Protein AF-A0A0A8EK79-F1 (afdb_monomer_lite)

pLDDT: mean 77.82, std 20.53, range [28.25, 96.31]

Secondary structure (DSSP, 8-state):
--HHHHHHHHHHHHHHHHHHHHHHHHHHHHHHSS--SHHHHHHHHHHTTHHHHHHHHHHHHHHHHHHHHHHHHHHHHHHHHHHHHHHHHHHHHHHHHHHHT-GGGGTTTTTTTT--HHHHHHHHHHHHHHHHHHHHHHHHHHHHHHHHHHHHHHHHHHHHHHHH------------------------------S---

Radius of gyration: 33.02 Å; chains: 1; bounding box: 82×27×100 Å

Foldseek 3Di:
DDLVVLVVLLVVLLVLLVVLLVVLVVVVVLLVPPDDDPVNVVVCVVCVCVSVVSNVSSVVSVVVSVLSVVVSVLVVVLVVLLVVLVVQLVVLVVQLVVLVPPCLCCCCVVPVPPDDPVRVVVSVVSNVVSVVSNVVSVVSNVVSVVVSVVSVVVNVVSVVVVVPDDPPDDPPPDDDDDDDDDDDDDDDDDPDDDDPDD

Sequence (198 aa):
MSPQAVSDLVEDLNRAQKNITSASDTLRHIDEGGWSGDAADAFRATTRALPALLEDAGKSFALAHGVLQKWQTELSAMQSKAHSYETDAKTARQRAERAEKNDDLNLFRFGGIGMTDEEAADAKQRYSAALNELGAAREELAGIVSSANNIRSQHEELAGTVTTRPSSGWSGTGSRNTPTQSRRSETSCPLSALWWAR

Structure (mmCIF, N/CA/C/O backbone):
data_AF-A0A0A8EK79-F1
#
_entry.id   AF-A0A0A8EK79-F1
#
loop_
_atom_site.group_PDB
_atom_site.id
_atom_site.type_symbol
_atom_site.label_atom_id
_atom_site.label_alt_id
_atom_site.label_comp_id
_atom_site.label_asym_id
_atom_site.label_entity_id
_atom_site.label_seq_id
_atom_site.pdbx_PDB_ins_code
_atom_site.Cartn_x
_atom_site.Cartn_y
_atom_site.Cartn_z
_atom_site.occupancy
_atom_site.B_iso_or_equiv
_atom_site.auth_seq_id
_atom_site.auth_comp_id
_atom_site.auth_asym_id
_atom_site.auth_atom_id
_atom_site.pdbx_PDB_model_num
ATOM 1 N N . MET A 1 1 ? -15.123 9.040 0.942 1.00 54.53 1 MET A N 1
ATOM 2 C CA . MET A 1 1 ? -14.837 9.362 2.356 1.00 54.53 1 MET A CA 1
ATOM 3 C C . MET A 1 1 ? -13.364 9.733 2.434 1.00 54.53 1 MET A C 1
ATOM 5 O O . MET A 1 1 ? -12.562 8.976 1.902 1.00 54.53 1 MET A O 1
ATOM 9 N N . SER A 1 2 ? -13.006 10.918 2.936 1.00 67.75 2 SER A N 1
ATOM 10 C CA . SER A 1 2 ? -11.594 11.325 3.045 1.00 67.75 2 SER A CA 1
ATOM 11 C C . SER A 1 2 ? -10.924 10.598 4.222 1.00 67.75 2 SER A C 1
ATOM 13 O O . SER A 1 2 ? -11.618 10.321 5.201 1.00 67.75 2 SER A O 1
ATOM 15 N N . PRO A 1 3 ? -9.607 10.310 4.180 1.00 72.81 3 PRO A N 1
ATOM 16 C CA . PRO A 1 3 ? -8.890 9.692 5.304 1.00 72.81 3 PRO A CA 1
ATOM 17 C C . PRO A 1 3 ? -9.074 10.453 6.622 1.00 72.81 3 PRO A C 1
ATOM 19 O O . PRO A 1 3 ? -9.209 9.840 7.677 1.00 72.81 3 PRO A O 1
ATOM 22 N N . GLN A 1 4 ? -9.170 11.785 6.537 1.00 75.69 4 GLN A N 1
ATOM 23 C CA . GLN A 1 4 ? -9.443 12.649 7.682 1.00 75.69 4 GLN A CA 1
ATOM 24 C C . GLN A 1 4 ? -10.818 12.373 8.302 1.00 75.69 4 GLN A C 1
ATOM 26 O O . GLN A 1 4 ? -10.903 12.162 9.501 1.00 75.69 4 GLN A O 1
ATOM 31 N N . ALA A 1 5 ? -11.876 12.260 7.492 1.00 78.38 5 ALA A N 1
ATOM 32 C CA . ALA A 1 5 ? -13.216 11.975 8.004 1.00 78.38 5 ALA A CA 1
ATOM 33 C C . ALA A 1 5 ? -13.313 10.598 8.690 1.00 78.38 5 ALA A C 1
ATOM 35 O O . ALA A 1 5 ? -14.110 10.425 9.608 1.00 78.38 5 ALA A O 1
ATOM 36 N N . VAL A 1 6 ? -12.512 9.612 8.258 1.00 80.81 6 VAL A N 1
ATOM 37 C CA . VAL A 1 6 ? -12.401 8.320 8.962 1.00 80.81 6 VAL A CA 1
ATOM 38 C C . VAL A 1 6 ? -11.704 8.505 10.309 1.00 80.81 6 VAL A C 1
ATOM 40 O O . VAL A 1 6 ? -12.171 7.964 11.30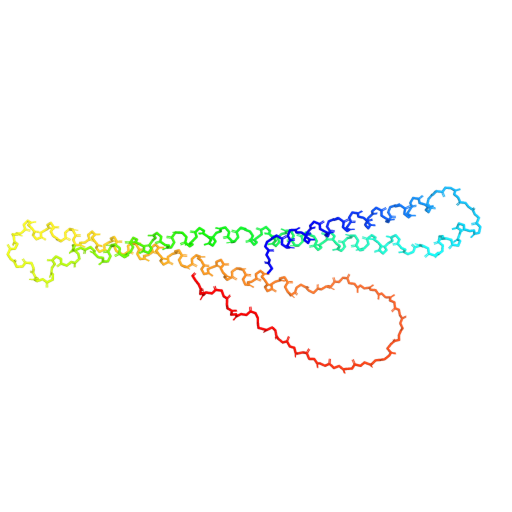3 1.00 80.81 6 VAL A O 1
ATOM 43 N N . SER A 1 7 ? -10.615 9.280 10.341 1.00 79.00 7 SER A N 1
ATOM 44 C CA . SER A 1 7 ? -9.866 9.580 11.566 1.00 79.00 7 SER A CA 1
ATOM 45 C C . SER A 1 7 ? -10.737 10.269 12.610 1.00 79.00 7 SER A C 1
ATOM 47 O O . SER A 1 7 ? -10.797 9.818 13.750 1.00 79.00 7 SER A O 1
ATOM 49 N N . ASP A 1 8 ? -11.460 11.311 12.200 1.00 85.25 8 ASP A N 1
ATOM 50 C CA . ASP A 1 8 ? -12.341 12.079 13.079 1.00 85.25 8 ASP A CA 1
ATOM 51 C C . ASP A 1 8 ? -13.439 11.167 13.657 1.00 85.25 8 ASP A C 1
ATOM 53 O O . ASP A 1 8 ? -13.693 11.163 14.860 1.00 85.25 8 ASP A O 1
ATOM 57 N N . LEU A 1 9 ? -14.023 10.298 12.821 1.00 85.31 9 LEU A N 1
ATOM 58 C CA . LEU A 1 9 ? -15.013 9.314 13.262 1.00 85.31 9 LEU A CA 1
ATOM 59 C C . LEU A 1 9 ? -14.429 8.301 14.260 1.00 85.31 9 LEU A C 1
ATOM 61 O O . LEU A 1 9 ? -15.087 7.953 15.239 1.00 85.31 9 LEU A O 1
ATOM 65 N N . VAL A 1 10 ? -13.213 7.804 14.024 1.00 86.88 10 VAL A N 1
ATOM 66 C CA . VAL A 1 10 ? -12.514 6.899 14.951 1.00 86.88 10 VAL A CA 1
ATOM 67 C C . VAL A 1 10 ? -12.307 7.598 16.301 1.00 86.88 10 VAL A C 1
ATOM 69 O O . VAL A 1 10 ? -12.644 7.038 17.346 1.00 86.88 10 VAL A O 1
ATOM 72 N N . GLU A 1 11 ? -11.844 8.846 16.307 1.00 88.06 11 GLU A N 1
ATOM 73 C CA . GLU A 1 11 ? -11.676 9.625 17.537 1.00 88.06 11 GLU A CA 1
ATOM 74 C C . GLU A 1 11 ? -12.997 9.848 18.286 1.00 88.06 11 GLU A C 1
ATOM 76 O O . GLU A 1 11 ? -13.054 9.673 19.510 1.00 88.06 11 GLU A O 1
ATOM 81 N N . ASP A 1 12 ? -14.070 10.167 17.565 1.00 88.44 12 ASP A N 1
ATOM 82 C CA . ASP A 1 12 ? -15.399 10.371 18.137 1.00 88.44 12 ASP A CA 1
ATOM 83 C C . ASP A 1 12 ? -15.968 9.087 18.749 1.00 88.44 12 ASP A C 1
ATOM 85 O O . ASP A 1 12 ? -16.504 9.119 19.861 1.00 88.44 12 ASP A O 1
ATOM 89 N N . LEU A 1 13 ? -15.799 7.935 18.090 1.00 86.38 13 LEU A N 1
ATOM 90 C CA . LEU A 1 13 ? -16.226 6.637 18.626 1.00 86.38 13 LEU A CA 1
ATOM 91 C C . LEU A 1 13 ? -15.454 6.266 19.897 1.00 86.38 13 LEU A C 1
ATOM 93 O O . LEU A 1 13 ? -16.051 5.776 20.856 1.00 86.38 13 LEU A O 1
ATOM 97 N N . ASN A 1 14 ? -14.147 6.538 19.940 1.00 86.38 14 ASN A N 1
ATOM 98 C CA . ASN A 1 14 ? -13.325 6.326 21.134 1.00 86.38 14 ASN A CA 1
ATOM 99 C C . ASN A 1 14 ? -13.776 7.232 22.293 1.00 86.38 14 ASN A C 1
ATOM 101 O O . ASN A 1 14 ? -13.895 6.799 23.440 1.00 86.38 14 ASN A O 1
ATOM 105 N N . ARG A 1 15 ? -14.074 8.504 22.001 1.00 89.62 15 ARG A N 1
ATOM 106 C CA . ARG A 1 15 ? -14.600 9.453 22.990 1.00 89.62 15 ARG A CA 1
ATOM 107 C C . ARG A 1 15 ? -15.966 9.008 23.516 1.00 89.62 15 ARG A C 1
ATOM 109 O O . ARG A 1 15 ? -16.175 9.002 24.728 1.00 89.62 15 ARG A O 1
ATOM 116 N N . ALA A 1 16 ? -16.873 8.603 22.628 1.00 87.06 16 ALA A N 1
ATOM 117 C CA . ALA A 1 16 ? -18.191 8.093 22.990 1.00 87.06 16 ALA A CA 1
ATOM 118 C C . ALA A 1 16 ? -18.087 6.842 23.873 1.00 87.06 16 ALA A C 1
ATOM 120 O O . ALA A 1 16 ? -18.722 6.784 24.924 1.00 87.06 16 ALA A O 1
ATOM 121 N N . GLN A 1 17 ? -17.227 5.890 23.502 1.00 89.06 17 GLN A N 1
ATOM 122 C CA . GLN A 1 17 ? -16.957 4.688 24.288 1.00 89.06 17 GLN A CA 1
ATOM 123 C C . GLN A 1 17 ? -16.499 5.027 25.712 1.00 89.06 17 GLN A C 1
ATOM 125 O O . GLN A 1 17 ? -17.089 4.538 26.672 1.00 89.06 17 GLN A O 1
ATOM 130 N N . LYS A 1 18 ? -15.506 5.912 25.863 1.00 87.88 18 LYS A N 1
ATOM 131 C CA . LYS A 1 18 ? -15.010 6.350 27.180 1.00 87.88 18 LYS A CA 1
ATOM 132 C C . LYS A 1 18 ? -16.096 7.010 28.027 1.00 87.88 18 LYS A C 1
ATOM 134 O O . LYS A 1 18 ? -16.212 6.706 29.212 1.00 87.88 18 LYS A O 1
ATOM 139 N N . ASN A 1 19 ? -16.903 7.883 27.425 1.00 91.00 19 ASN A N 1
ATOM 140 C CA . ASN A 1 19 ? -17.984 8.575 28.127 1.00 91.00 19 ASN A CA 1
ATOM 141 C C . ASN A 1 19 ? -19.072 7.602 28.602 1.00 91.00 19 ASN A C 1
ATOM 143 O O . ASN A 1 19 ? -19.542 7.711 29.731 1.00 91.00 19 ASN A O 1
ATOM 147 N N . ILE A 1 20 ? -19.445 6.636 27.761 1.00 87.50 20 ILE A N 1
ATOM 148 C CA . ILE A 1 20 ? -20.457 5.623 28.076 1.00 87.50 20 ILE A CA 1
ATOM 149 C C . ILE A 1 20 ? -19.967 4.680 29.184 1.00 87.50 20 ILE A C 1
ATOM 151 O O . ILE A 1 20 ? -20.711 4.416 30.129 1.00 87.50 20 ILE A O 1
ATOM 155 N N . THR A 1 21 ? -18.716 4.215 29.113 1.00 85.94 21 THR A N 1
ATOM 156 C CA . THR A 1 21 ? -18.110 3.395 30.175 1.00 85.94 21 THR A CA 1
ATOM 157 C C . THR A 1 21 ? -18.058 4.164 31.496 1.00 85.94 21 THR A C 1
ATOM 159 O O . THR A 1 21 ? -18.533 3.662 32.508 1.00 85.94 21 THR A O 1
ATOM 162 N N . SER A 1 22 ? -17.604 5.421 31.472 1.00 89.06 22 SER A N 1
ATOM 163 C CA . SER A 1 22 ? -17.570 6.283 32.661 1.00 89.06 22 SER A CA 1
ATOM 164 C C . SER A 1 22 ? -18.960 6.508 33.276 1.00 89.06 22 SER A C 1
ATOM 166 O O . SER A 1 22 ? -19.124 6.467 34.497 1.00 89.06 22 SER A O 1
ATOM 168 N N . ALA A 1 23 ? -19.993 6.686 32.445 1.00 88.25 23 ALA A N 1
ATOM 169 C CA . ALA A 1 23 ? -21.372 6.815 32.913 1.00 88.25 23 ALA A CA 1
ATOM 170 C C . ALA A 1 23 ? -21.886 5.523 33.572 1.00 88.25 23 ALA A C 1
ATOM 172 O O . ALA A 1 23 ? -22.522 5.587 34.624 1.00 88.25 23 ALA A O 1
ATOM 173 N N . SER A 1 24 ? -21.581 4.357 32.992 1.00 86.50 24 SER A N 1
ATOM 174 C CA . SER A 1 24 ? -21.890 3.053 33.594 1.00 86.50 24 SER A CA 1
ATOM 175 C C . SER A 1 24 ? -21.218 2.890 34.960 1.00 86.50 24 SER A C 1
ATOM 177 O O . SER A 1 24 ? -21.881 2.530 35.933 1.00 86.50 24 SER A O 1
ATOM 179 N N . ASP A 1 25 ? -19.925 3.201 35.050 1.00 87.81 25 ASP A N 1
ATOM 180 C CA . ASP A 1 25 ? -19.155 3.083 36.291 1.00 87.81 25 ASP A CA 1
ATOM 181 C C . ASP A 1 25 ? -19.686 4.032 37.369 1.00 87.81 25 ASP A C 1
ATOM 183 O O . ASP A 1 25 ? -19.880 3.631 38.515 1.00 87.81 25 ASP A O 1
ATOM 187 N N . THR A 1 26 ? -20.023 5.268 36.986 1.00 88.75 26 THR A N 1
ATOM 188 C CA . THR A 1 26 ? -20.640 6.253 37.885 1.00 88.75 26 THR A CA 1
ATOM 189 C C . THR A 1 26 ? -21.961 5.735 38.453 1.00 88.75 26 THR A C 1
ATOM 191 O O . THR A 1 26 ? -22.199 5.837 39.655 1.00 88.75 26 THR A O 1
ATOM 194 N N . LEU A 1 27 ? -22.818 5.145 37.613 1.00 85.94 27 LEU A N 1
ATOM 195 C CA . LEU A 1 27 ? -24.101 4.598 38.057 1.00 85.94 27 LEU A CA 1
ATOM 196 C C . LEU A 1 27 ? -23.932 3.407 39.007 1.00 85.94 27 LEU A C 1
ATOM 198 O O . LEU A 1 27 ? -24.663 3.330 39.991 1.00 85.94 27 LEU A O 1
ATOM 202 N N . ARG A 1 28 ? -22.961 2.517 38.757 1.00 84.50 28 ARG A N 1
ATOM 203 C CA . ARG A 1 28 ? -22.623 1.421 39.685 1.00 84.50 28 ARG A CA 1
ATOM 204 C C . ARG A 1 28 ? -22.135 1.962 41.025 1.00 84.50 28 ARG A C 1
ATOM 206 O O . ARG A 1 28 ? -22.584 1.509 42.068 1.00 84.50 28 ARG A O 1
ATOM 213 N N . HIS A 1 29 ? -21.292 2.990 41.005 1.00 86.50 29 HIS A N 1
ATOM 214 C CA . HIS A 1 29 ? -20.771 3.580 42.235 1.00 86.50 29 HIS A CA 1
ATOM 215 C C . HIS A 1 29 ? -21.861 4.268 43.074 1.00 86.50 29 HIS A C 1
ATOM 217 O O . HIS A 1 29 ? -21.833 4.214 44.301 1.00 86.50 29 HIS A O 1
ATOM 223 N N . ILE A 1 30 ? -22.854 4.887 42.424 1.00 84.44 30 ILE A N 1
ATOM 224 C CA . ILE A 1 30 ? -24.032 5.449 43.106 1.00 84.44 30 ILE A CA 1
ATOM 225 C C . ILE A 1 30 ? -24.918 4.339 43.693 1.00 84.44 30 ILE A C 1
ATOM 227 O O . ILE A 1 30 ? -25.474 4.520 44.776 1.00 84.44 30 ILE A O 1
ATOM 231 N N . ASP A 1 31 ? -25.055 3.204 43.003 1.00 78.62 31 ASP A N 1
ATOM 232 C CA . ASP A 1 31 ? -25.799 2.031 43.488 1.00 78.62 31 ASP A CA 1
ATOM 233 C C . A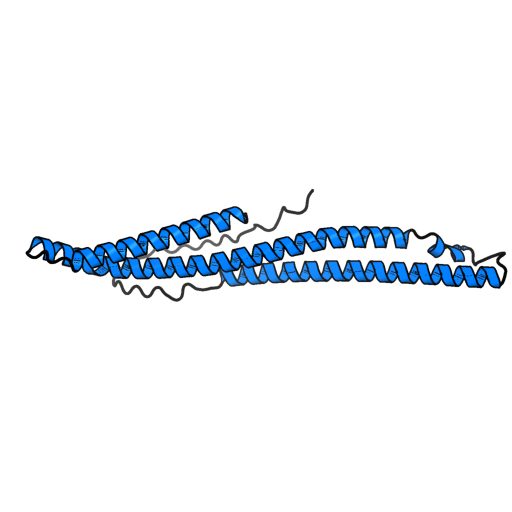SP A 1 31 ? -25.156 1.424 44.751 1.00 78.62 31 ASP A C 1
ATOM 235 O O . ASP A 1 31 ? -25.867 1.075 45.697 1.00 78.62 31 ASP A O 1
ATOM 239 N N . GLU A 1 32 ? -23.818 1.383 44.783 1.00 79.50 32 GLU A N 1
ATOM 240 C CA . GLU A 1 32 ? -22.977 0.857 45.872 1.00 79.50 32 GLU A CA 1
ATOM 241 C C . GLU A 1 32 ? -22.785 1.830 47.050 1.00 79.50 32 GLU A C 1
ATOM 243 O O . GLU A 1 32 ? -22.435 1.410 48.157 1.00 79.50 32 GLU A O 1
ATOM 248 N N . GLY A 1 33 ? -23.003 3.132 46.841 1.00 76.19 33 GLY A N 1
ATOM 249 C CA . GLY A 1 33 ? -22.930 4.134 47.901 1.00 76.19 33 GLY A CA 1
ATOM 250 C C . GLY A 1 33 ? -23.933 3.804 49.008 1.00 76.19 33 GLY A C 1
ATOM 251 O O . GLY A 1 33 ? -25.079 3.476 48.731 1.00 76.19 33 GLY A O 1
ATOM 252 N N . GLY A 1 34 ? -23.538 3.882 50.279 1.00 78.06 34 GLY A N 1
ATOM 253 C CA . GLY A 1 34 ? -24.344 3.437 51.430 1.00 78.06 34 GLY A CA 1
ATOM 254 C C . GLY A 1 34 ? -25.637 4.224 51.729 1.00 78.06 34 GLY A C 1
ATOM 255 O O . GLY A 1 34 ? -26.057 4.275 52.883 1.00 78.06 34 GLY A O 1
ATOM 256 N N . TRP A 1 35 ? -26.265 4.864 50.737 1.00 85.31 35 TRP A N 1
ATOM 257 C CA . TRP A 1 35 ? -27.554 5.540 50.868 1.00 85.31 35 TRP A CA 1
ATOM 258 C C . TRP A 1 35 ? -28.716 4.533 50.801 1.00 85.31 35 TRP A C 1
ATOM 260 O O . TRP A 1 35 ? -28.738 3.601 49.990 1.00 85.31 35 TRP A O 1
ATOM 270 N N . SER A 1 36 ? -29.681 4.696 51.705 1.00 85.94 36 SER A N 1
ATOM 271 C CA . SER A 1 36 ? -30.787 3.757 51.936 1.00 85.94 36 SER A CA 1
ATOM 272 C C . SER A 1 36 ? -32.116 4.492 52.141 1.00 85.94 36 SER A C 1
ATOM 274 O O . SER A 1 36 ? -32.132 5.705 52.359 1.00 85.94 36 SER A O 1
ATOM 276 N N . GLY A 1 37 ? -33.226 3.755 52.042 1.00 91.56 37 GLY A N 1
ATOM 277 C CA . GLY A 1 37 ? -34.595 4.264 52.165 1.00 91.56 37 GLY A CA 1
ATOM 278 C C . GLY A 1 37 ? -35.368 4.254 50.844 1.00 91.56 37 GLY A C 1
ATOM 279 O O . GLY A 1 37 ? -34.791 4.042 49.777 1.00 91.56 37 GLY A O 1
ATOM 280 N N . ASP A 1 38 ? -36.671 4.530 50.917 1.00 90.81 38 ASP A N 1
ATOM 281 C CA . ASP A 1 38 ? -37.621 4.380 49.800 1.00 90.81 38 ASP A CA 1
ATOM 282 C C . ASP A 1 38 ? -37.193 5.117 48.518 1.00 90.81 38 ASP A C 1
ATOM 284 O O . ASP A 1 38 ? -37.380 4.620 47.408 1.00 90.81 38 ASP A O 1
ATOM 288 N N . ALA A 1 39 ? -36.571 6.293 48.656 1.00 85.75 39 ALA A N 1
ATOM 289 C CA . ALA A 1 39 ? -36.059 7.062 47.522 1.00 85.75 39 ALA A CA 1
ATOM 290 C C . ALA A 1 39 ? -34.865 6.379 46.832 1.00 85.75 39 ALA A C 1
ATOM 292 O O . ALA A 1 39 ? -34.772 6.388 45.602 1.00 85.75 39 ALA A O 1
ATOM 293 N N . ALA A 1 40 ? -33.968 5.768 47.612 1.00 85.44 40 ALA A N 1
ATOM 294 C CA . ALA A 1 40 ? -32.836 5.019 47.082 1.00 85.44 40 ALA A CA 1
ATOM 295 C C . ALA A 1 40 ? -33.321 3.753 46.364 1.00 85.44 40 ALA A C 1
ATOM 297 O O . ALA A 1 40 ? -32.872 3.453 45.260 1.00 85.44 40 ALA A O 1
ATOM 298 N N . ASP A 1 41 ? -34.304 3.054 46.930 1.00 87.50 41 ASP A N 1
ATOM 299 C CA . ASP A 1 41 ? -34.876 1.852 46.320 1.00 87.50 41 ASP A CA 1
ATOM 300 C C . ASP A 1 41 ? -35.644 2.167 45.028 1.00 87.50 41 ASP A C 1
ATOM 302 O O . ASP A 1 41 ? -35.496 1.452 44.034 1.00 87.50 41 ASP A O 1
ATOM 306 N N . ALA A 1 42 ? -36.388 3.279 44.986 1.00 88.88 42 ALA A N 1
ATOM 307 C CA . ALA A 1 42 ? -37.051 3.761 43.773 1.00 88.88 42 ALA A CA 1
ATOM 308 C C . ALA A 1 42 ? -36.051 4.150 42.668 1.00 88.88 42 ALA A C 1
ATOM 310 O O . ALA A 1 42 ? -36.264 3.831 41.491 1.00 88.88 42 ALA A O 1
ATOM 311 N N . PHE A 1 43 ? -34.936 4.795 43.032 1.00 86.44 43 PHE A N 1
ATOM 312 C CA . PHE A 1 43 ? -33.854 5.086 42.093 1.00 86.44 43 PHE A CA 1
ATOM 313 C C . PHE A 1 43 ? -33.258 3.794 41.528 1.00 86.44 43 PHE A C 1
ATOM 315 O O . PHE A 1 43 ? -33.243 3.621 40.309 1.00 86.44 43 PHE A O 1
ATOM 322 N N . ARG A 1 44 ? -32.853 2.857 42.398 1.00 86.19 44 ARG A N 1
ATOM 323 C CA . ARG A 1 44 ? -32.280 1.561 41.998 1.00 86.19 44 ARG A CA 1
ATOM 324 C C . ARG A 1 44 ? -33.230 0.758 41.117 1.00 86.19 44 ARG A C 1
ATOM 326 O O . ARG A 1 44 ? -32.804 0.163 40.131 1.00 86.19 44 ARG A O 1
ATOM 333 N N . ALA A 1 45 ? -34.527 0.763 41.421 1.00 87.19 45 ALA A N 1
ATOM 334 C CA . ALA A 1 45 ? -35.539 0.107 40.596 1.00 87.19 45 ALA A CA 1
ATOM 335 C C . ALA A 1 45 ? -35.611 0.698 39.177 1.00 87.19 45 ALA A C 1
ATOM 337 O O . ALA A 1 45 ? -35.787 -0.047 38.213 1.00 87.19 45 ALA A O 1
ATOM 338 N N . THR A 1 46 ? -35.433 2.015 39.044 1.00 86.56 46 THR A N 1
ATOM 339 C CA . THR A 1 46 ? -35.493 2.721 37.756 1.00 86.56 46 THR A CA 1
ATOM 340 C C . THR A 1 46 ? -34.205 2.556 36.944 1.00 86.56 46 THR A C 1
ATOM 342 O O . THR A 1 46 ? -34.257 2.435 35.721 1.00 86.56 46 THR A O 1
ATOM 345 N N . THR A 1 47 ? -33.040 2.530 37.597 1.00 86.81 47 THR A N 1
ATOM 346 C CA . THR A 1 47 ? -31.730 2.537 36.922 1.00 86.81 47 THR A CA 1
ATOM 347 C C . THR A 1 47 ? -31.087 1.162 36.780 1.00 86.81 47 THR A C 1
ATOM 349 O O . THR A 1 47 ? -30.110 1.047 36.047 1.00 86.81 47 THR A O 1
ATOM 352 N N . ARG A 1 48 ? -31.646 0.101 37.378 1.00 84.56 48 ARG A N 1
ATOM 353 C CA . ARG A 1 48 ? -31.068 -1.260 37.403 1.00 84.56 48 ARG A CA 1
ATOM 354 C C . ARG A 1 48 ? -30.527 -1.764 36.060 1.00 84.56 48 ARG A C 1
ATOM 356 O O . ARG A 1 48 ? -29.487 -2.411 36.027 1.00 84.56 48 ARG A O 1
ATOM 363 N N . ALA A 1 49 ? -31.239 -1.518 34.961 1.00 86.69 49 ALA A N 1
ATOM 364 C CA . ALA A 1 49 ? -30.848 -2.010 33.637 1.00 86.69 49 ALA A CA 1
ATOM 365 C C . ALA A 1 49 ? -29.839 -1.099 32.911 1.00 86.69 49 ALA A C 1
ATOM 367 O O . ALA A 1 49 ? -29.185 -1.534 31.964 1.00 86.69 49 ALA A O 1
ATOM 368 N N . LEU A 1 50 ? -29.716 0.163 33.329 1.00 87.94 50 LEU A N 1
ATOM 369 C CA . LEU A 1 50 ? -28.974 1.188 32.601 1.00 87.94 50 LEU A CA 1
ATOM 370 C C . LEU A 1 50 ? -27.455 0.934 32.566 1.00 87.94 50 LEU A C 1
ATOM 372 O O . LEU A 1 50 ? -26.897 1.045 31.475 1.00 87.94 50 LEU A O 1
ATOM 376 N N . PRO A 1 51 ? -26.777 0.532 33.665 1.00 87.94 51 PRO A N 1
ATOM 377 C CA . PRO A 1 51 ? -25.351 0.211 33.617 1.00 87.94 51 PRO A CA 1
ATOM 378 C C . PRO A 1 51 ? -25.024 -0.888 32.605 1.00 87.94 51 PRO A C 1
ATOM 380 O O . PRO A 1 51 ? -24.118 -0.723 31.798 1.00 87.94 51 PRO A O 1
ATOM 383 N N . ALA A 1 52 ? -25.806 -1.973 32.578 1.00 84.56 52 ALA A N 1
ATOM 384 C CA . ALA A 1 52 ? -25.586 -3.073 31.640 1.00 84.56 52 ALA A CA 1
ATOM 385 C C . ALA A 1 52 ? -25.767 -2.631 30.175 1.00 84.56 52 ALA A C 1
ATOM 387 O O . ALA A 1 52 ? -24.936 -2.946 29.328 1.00 84.56 52 ALA A O 1
ATOM 388 N N . LEU A 1 53 ? -26.808 -1.842 29.880 1.00 88.12 53 LEU A N 1
ATOM 389 C CA . LEU A 1 53 ? -27.037 -1.298 28.535 1.00 88.12 53 LEU A CA 1
ATOM 390 C C . LEU A 1 53 ? -25.910 -0.358 28.085 1.00 88.12 53 LEU A C 1
ATOM 392 O O . LEU A 1 53 ? -25.501 -0.397 26.924 1.00 88.12 53 LEU A O 1
ATOM 396 N N . LEU A 1 54 ? -25.403 0.481 28.991 1.00 88.31 54 LEU A N 1
ATOM 397 C CA . LEU A 1 54 ? -24.260 1.349 28.717 1.00 88.31 54 LEU A CA 1
ATOM 398 C C . LEU A 1 54 ? -22.981 0.526 28.518 1.00 88.31 54 LEU A C 1
ATOM 400 O O . LEU A 1 54 ? -22.224 0.798 27.594 1.00 88.31 54 LEU A O 1
ATOM 404 N N . GLU A 1 55 ? -22.754 -0.519 29.308 1.00 82.38 55 GLU A N 1
ATOM 405 C CA . GLU A 1 55 ? -21.614 -1.422 29.131 1.00 82.38 55 GLU A CA 1
ATOM 406 C C . GLU A 1 55 ? -21.632 -2.092 27.743 1.00 82.38 55 GLU A C 1
ATOM 408 O O . GLU A 1 55 ? -20.623 -2.085 27.033 1.00 82.38 55 GLU A O 1
ATOM 413 N N . ASP A 1 56 ? -22.788 -2.603 27.313 1.00 86.12 56 ASP A N 1
ATOM 414 C CA . ASP A 1 56 ? -22.962 -3.226 25.996 1.00 86.12 56 ASP A CA 1
ATOM 415 C C . ASP A 1 56 ? -22.810 -2.224 24.845 1.00 86.12 56 ASP A C 1
ATOM 417 O O . ASP A 1 56 ? -22.184 -2.527 23.818 1.00 86.12 56 ASP A O 1
ATOM 421 N N . ALA A 1 57 ? -23.310 -0.998 25.021 1.00 82.81 57 ALA A N 1
ATOM 422 C CA . ALA A 1 57 ? -23.062 0.090 24.085 1.00 82.81 57 ALA A CA 1
ATOM 423 C C . ALA A 1 57 ? -21.560 0.405 24.006 1.00 82.81 57 ALA A C 1
ATOM 425 O O . ALA A 1 57 ? -21.001 0.448 22.910 1.00 82.81 57 ALA A O 1
ATOM 426 N N . GLY A 1 58 ? -20.877 0.537 25.146 1.00 83.31 58 GLY A N 1
ATOM 427 C CA . GLY A 1 58 ? -19.435 0.774 25.222 1.00 83.31 58 GLY A CA 1
ATOM 428 C C . GLY A 1 58 ? -18.626 -0.305 24.496 1.00 83.31 58 GLY A C 1
ATOM 429 O O . GLY A 1 58 ? -17.749 0.022 23.695 1.00 83.31 58 GLY A O 1
ATOM 430 N N . LYS A 1 59 ? -18.969 -1.588 24.686 1.00 85.94 59 LYS A N 1
ATOM 431 C CA . LYS A 1 59 ? -18.371 -2.717 23.946 1.00 85.94 59 LYS A CA 1
ATOM 432 C C . LYS A 1 59 ? -18.612 -2.604 22.439 1.00 85.94 59 LYS A C 1
ATOM 434 O O . LYS A 1 59 ? -17.690 -2.814 21.653 1.00 85.94 59 LYS A O 1
ATOM 439 N N . SER A 1 60 ? -19.825 -2.241 22.026 1.00 84.75 60 SER A N 1
ATOM 440 C CA . SER A 1 60 ? -20.174 -2.070 20.610 1.00 84.75 60 SER A CA 1
ATOM 441 C C . SER A 1 60 ? -19.374 -0.940 19.955 1.00 84.75 60 SER A C 1
ATOM 443 O O . SER A 1 60 ? -18.827 -1.123 18.866 1.00 84.75 60 SER A O 1
ATOM 445 N N . PHE A 1 61 ? -19.232 0.199 20.640 1.00 83.00 61 PHE A N 1
ATOM 446 C CA . PHE A 1 61 ? -18.407 1.319 20.185 1.00 83.00 61 PHE A CA 1
ATOM 447 C C . PHE A 1 61 ? -16.918 0.954 20.125 1.00 83.00 61 PHE A C 1
ATOM 449 O O . PHE A 1 61 ? -16.258 1.292 19.145 1.00 83.00 61 PHE A O 1
ATOM 456 N N . ALA A 1 62 ? -16.402 0.199 21.101 1.00 83.25 62 ALA A N 1
ATOM 457 C CA . ALA A 1 62 ? -15.025 -0.299 21.079 1.00 83.25 62 ALA A CA 1
ATOM 458 C C . ALA A 1 62 ? -14.758 -1.219 19.872 1.00 83.25 62 ALA A C 1
ATOM 460 O O . ALA A 1 62 ? -13.724 -1.103 19.210 1.00 83.25 62 ALA A O 1
ATOM 461 N N . LEU A 1 63 ? -15.703 -2.108 19.545 1.00 87.19 63 LEU A N 1
ATOM 462 C CA . LEU A 1 63 ? -15.605 -2.983 18.373 1.00 87.19 63 LEU A CA 1
ATOM 463 C C . LEU A 1 63 ? -15.641 -2.188 17.062 1.00 87.19 63 LEU A C 1
ATOM 465 O O . LEU A 1 63 ? -14.823 -2.437 16.175 1.00 87.19 63 LEU A O 1
ATOM 469 N N . ALA A 1 64 ? -16.566 -1.233 16.938 1.00 84.44 64 ALA A N 1
ATOM 470 C CA . ALA A 1 64 ? -16.665 -0.371 15.762 1.00 84.44 64 ALA A CA 1
ATOM 471 C C . ALA A 1 64 ? -15.385 0.453 15.560 1.00 84.44 64 ALA A C 1
ATOM 473 O O . ALA A 1 64 ? -14.844 0.489 14.455 1.00 84.44 64 ALA A O 1
ATOM 474 N N . HIS A 1 65 ? -14.863 1.036 16.643 1.00 86.50 65 HIS A N 1
ATOM 475 C CA . HIS A 1 65 ? -13.589 1.746 16.661 1.00 86.50 65 HIS A CA 1
ATOM 476 C C . HIS A 1 65 ? -12.443 0.872 16.137 1.00 86.50 65 HIS A C 1
ATOM 478 O O . HIS A 1 65 ? -11.743 1.272 15.211 1.00 86.50 65 HIS A O 1
ATOM 484 N N . GLY A 1 66 ? -12.282 -0.347 16.667 1.00 86.44 66 GLY A N 1
ATOM 485 C CA . GLY A 1 66 ? -11.208 -1.251 16.246 1.00 86.44 66 GLY A CA 1
ATOM 486 C C . GLY A 1 66 ? -11.276 -1.632 14.762 1.00 86.44 66 GLY A C 1
ATOM 487 O O . GLY A 1 66 ? -10.251 -1.651 14.080 1.00 86.44 66 GLY A O 1
ATOM 488 N N . VAL A 1 67 ? -12.479 -1.889 14.235 1.00 87.12 67 VAL A N 1
ATOM 489 C CA . VAL A 1 67 ? -12.672 -2.195 12.805 1.00 87.12 67 VAL A CA 1
ATOM 490 C C . VAL A 1 67 ? -12.332 -0.986 11.931 1.00 87.12 67 VAL A C 1
ATOM 492 O O . VAL A 1 67 ? -11.605 -1.134 10.949 1.00 87.12 67 VAL A O 1
ATOM 495 N N . LEU A 1 68 ? -12.810 0.208 12.291 1.00 86.06 68 LEU A N 1
ATOM 496 C CA . LEU A 1 68 ? -12.551 1.427 11.521 1.00 86.06 68 LEU A CA 1
ATOM 497 C C . LEU A 1 68 ? -11.081 1.847 11.569 1.00 86.06 68 LEU A C 1
ATOM 499 O O . LEU A 1 68 ? -10.539 2.242 10.542 1.00 86.06 68 LEU A O 1
ATOM 503 N N . GLN A 1 69 ? -10.408 1.690 12.710 1.00 87.06 69 GLN A N 1
ATOM 504 C CA . GLN A 1 69 ? -8.976 1.960 12.841 1.00 87.06 69 GLN A CA 1
ATOM 505 C C . GLN A 1 69 ? -8.138 1.018 11.962 1.00 87.06 69 GLN A C 1
ATOM 507 O O . GLN A 1 69 ? -7.193 1.451 11.294 1.00 87.06 69 GLN A O 1
ATOM 512 N N . LYS A 1 70 ? -8.492 -0.274 11.921 1.00 86.44 70 LYS A N 1
ATOM 513 C CA . LYS A 1 70 ? -7.841 -1.238 11.026 1.00 86.44 70 LYS A CA 1
ATOM 514 C C . LYS A 1 70 ? -8.039 -0.837 9.564 1.00 86.44 70 LYS A C 1
ATOM 516 O O . LYS A 1 70 ? -7.066 -0.744 8.820 1.00 86.44 70 LYS A O 1
ATOM 521 N N . TRP A 1 71 ? -9.277 -0.533 9.182 1.00 84.94 71 TRP A N 1
ATOM 522 C CA . TRP A 1 71 ? -9.607 -0.109 7.824 1.00 84.94 71 TRP A CA 1
ATOM 523 C C . TRP A 1 71 ? -8.882 1.185 7.416 1.00 84.94 71 TRP A C 1
ATOM 525 O O . TRP A 1 71 ? -8.319 1.259 6.327 1.00 84.94 71 TRP A O 1
ATOM 535 N N . GLN A 1 72 ? -8.807 2.178 8.307 1.00 85.06 72 GLN A N 1
ATOM 536 C CA . GLN A 1 72 ? -8.053 3.417 8.091 1.00 85.06 72 GLN A CA 1
ATOM 537 C C . GLN A 1 72 ? -6.563 3.147 7.834 1.00 85.06 72 GLN A C 1
ATOM 539 O O . GLN A 1 72 ? -5.958 3.754 6.945 1.00 85.06 72 GLN A O 1
ATOM 544 N N . THR A 1 73 ? -5.973 2.231 8.604 1.00 87.00 73 THR A N 1
ATOM 545 C CA . THR A 1 73 ? -4.564 1.836 8.466 1.00 87.00 73 THR A CA 1
ATOM 546 C C . THR A 1 73 ? -4.305 1.177 7.112 1.00 87.00 73 THR A C 1
ATOM 548 O O . THR A 1 73 ? -3.378 1.563 6.399 1.00 87.00 73 THR A O 1
ATOM 551 N N . GLU A 1 74 ? -5.150 0.217 6.731 1.00 85.19 74 GLU A N 1
ATOM 552 C CA . GLU A 1 74 ? -5.056 -0.490 5.451 1.00 85.19 74 GLU A CA 1
ATOM 553 C C . GLU A 1 74 ? -5.227 0.470 4.267 1.00 85.19 74 GLU A C 1
ATOM 555 O O . GLU A 1 74 ? -4.406 0.464 3.347 1.00 85.19 74 GLU A O 1
ATOM 560 N N . LEU A 1 75 ? -6.223 1.359 4.324 1.00 84.75 75 LEU A N 1
ATOM 561 C CA . LEU A 1 75 ? -6.469 2.356 3.284 1.00 84.75 75 LEU A CA 1
ATOM 562 C C . LEU A 1 75 ? -5.272 3.300 3.111 1.00 84.75 75 LEU A C 1
ATOM 564 O O . LEU A 1 75 ? -4.846 3.548 1.985 1.00 84.75 75 LEU A O 1
ATOM 568 N N . SER A 1 76 ? -4.700 3.790 4.213 1.00 87.00 76 SER A N 1
ATOM 569 C CA . SER A 1 76 ? -3.543 4.695 4.175 1.00 87.00 76 SER A CA 1
ATOM 570 C C . SER A 1 76 ? -2.315 4.020 3.553 1.00 87.00 76 SER A C 1
ATOM 572 O O . SER A 1 76 ? -1.630 4.606 2.712 1.00 87.00 76 SER A O 1
ATOM 574 N N . ALA A 1 77 ? -2.062 2.755 3.905 1.00 87.81 77 ALA A N 1
ATOM 575 C CA . ALA A 1 77 ? -0.982 1.972 3.313 1.00 87.81 77 ALA A CA 1
ATOM 576 C C . ALA A 1 77 ? -1.196 1.737 1.806 1.00 87.81 77 ALA A C 1
ATOM 578 O O . ALA A 1 77 ? -0.253 1.846 1.021 1.00 87.81 77 ALA A O 1
ATOM 579 N N . MET A 1 78 ? -2.428 1.446 1.381 1.00 85.88 78 MET A N 1
ATOM 580 C CA . MET A 1 78 ? -2.765 1.269 -0.035 1.00 85.88 78 MET A CA 1
ATOM 581 C C . MET A 1 78 ? -2.642 2.570 -0.832 1.00 85.88 78 MET A C 1
ATOM 583 O O . MET A 1 78 ? -2.079 2.552 -1.923 1.00 85.88 78 MET A O 1
ATOM 587 N N . GLN A 1 79 ? -3.100 3.700 -0.284 1.00 86.56 79 GLN A N 1
ATOM 588 C CA . GLN A 1 79 ? -2.957 5.020 -0.908 1.00 86.56 79 GLN A CA 1
ATOM 589 C C . GLN A 1 79 ? -1.485 5.395 -1.106 1.00 86.56 79 GLN A C 1
ATOM 591 O O . GLN A 1 79 ? -1.103 5.849 -2.183 1.00 86.56 79 GLN A O 1
ATOM 596 N N . SER A 1 80 ? -0.643 5.142 -0.101 1.00 89.69 80 SER A N 1
ATOM 597 C CA . SER A 1 80 ? 0.801 5.363 -0.209 1.00 89.69 80 SER A CA 1
ATOM 598 C C . SER A 1 80 ? 1.430 4.514 -1.321 1.00 89.69 80 SER A C 1
ATOM 600 O O . SER A 1 80 ? 2.188 5.036 -2.140 1.00 89.69 80 SER A O 1
ATOM 602 N N . LYS A 1 81 ? 1.069 3.227 -1.415 1.00 90.38 81 LYS A N 1
ATOM 603 C CA . LYS A 1 81 ? 1.554 2.346 -2.490 1.00 90.38 81 LYS A CA 1
ATOM 604 C C . LYS A 1 81 ? 1.065 2.775 -3.872 1.00 90.38 81 LYS A C 1
ATOM 606 O O . LYS A 1 81 ? 1.849 2.753 -4.814 1.00 90.38 81 LYS A O 1
ATOM 611 N N . ALA A 1 82 ? -0.197 3.183 -3.997 1.00 87.69 82 ALA A N 1
ATOM 612 C CA . ALA A 1 82 ? -0.742 3.684 -5.256 1.00 87.69 82 ALA A CA 1
ATOM 613 C C . ALA A 1 82 ? 0.049 4.903 -5.755 1.00 87.69 82 ALA A C 1
ATOM 615 O O . ALA A 1 82 ? 0.458 4.932 -6.912 1.00 87.69 82 ALA A O 1
ATOM 616 N N . HIS A 1 83 ? 0.362 5.846 -4.861 1.00 87.75 83 HIS A N 1
ATOM 617 C CA . HIS A 1 83 ? 1.171 7.014 -5.202 1.00 87.75 83 HIS A CA 1
ATOM 618 C C . HIS A 1 83 ? 2.603 6.651 -5.638 1.00 87.75 83 HIS A C 1
ATOM 620 O O . HIS A 1 83 ? 3.136 7.235 -6.586 1.00 87.75 83 HIS A O 1
ATOM 626 N N . SER A 1 84 ? 3.218 5.657 -4.982 1.00 92.69 84 SER A N 1
ATOM 627 C CA . SER A 1 84 ? 4.514 5.114 -5.417 1.00 92.69 84 SER A CA 1
ATOM 628 C C . SER A 1 84 ? 4.414 4.563 -6.835 1.00 92.69 84 SER A C 1
ATOM 630 O O . SER A 1 84 ? 5.171 4.980 -7.704 1.00 92.69 84 SER A O 1
ATOM 632 N N . TYR A 1 85 ? 3.427 3.706 -7.110 1.00 92.62 85 TYR A N 1
ATOM 633 C CA . TYR A 1 85 ? 3.261 3.119 -8.437 1.00 92.62 85 TYR A CA 1
ATOM 634 C C . TYR A 1 85 ? 2.945 4.141 -9.524 1.00 92.62 85 TYR A C 1
ATOM 636 O O . TYR A 1 85 ? 3.400 3.963 -10.647 1.00 92.62 85 TYR A O 1
ATOM 644 N N . GLU A 1 86 ? 2.216 5.217 -9.231 1.00 89.00 86 GLU A N 1
ATOM 645 C CA . GLU A 1 86 ? 2.028 6.315 -10.186 1.00 89.00 86 GLU A CA 1
ATOM 646 C C . GLU A 1 86 ? 3.362 6.980 -10.552 1.00 89.00 86 GLU A C 1
ATOM 648 O O . GLU A 1 86 ? 3.636 7.239 -11.729 1.00 89.00 86 GLU A O 1
ATOM 653 N N . THR A 1 87 ? 4.214 7.217 -9.554 1.00 94.12 87 THR A N 1
ATOM 654 C CA . THR A 1 87 ? 5.549 7.803 -9.742 1.00 94.12 87 THR A CA 1
ATOM 655 C C . THR A 1 87 ? 6.466 6.861 -10.523 1.00 94.12 87 THR A C 1
ATOM 657 O O . THR A 1 87 ? 7.111 7.274 -11.496 1.00 94.12 87 THR A O 1
ATOM 660 N N . ASP A 1 88 ? 6.477 5.584 -10.148 1.00 90.94 88 ASP A N 1
ATOM 661 C CA . ASP A 1 88 ? 7.285 4.549 -10.786 1.00 90.94 88 ASP A CA 1
ATOM 662 C C . ASP A 1 88 ? 6.820 4.319 -12.230 1.00 90.94 88 ASP A C 1
ATOM 664 O O . ASP A 1 88 ? 7.633 4.319 -13.152 1.00 90.94 88 ASP A O 1
ATOM 668 N N . ALA A 1 89 ? 5.507 4.233 -12.469 1.00 93.06 89 ALA A N 1
ATOM 669 C CA . ALA A 1 89 ? 4.936 4.062 -13.804 1.00 93.06 89 ALA A CA 1
ATOM 670 C C . ALA A 1 89 ? 5.255 5.248 -14.716 1.00 93.06 89 ALA A C 1
ATOM 672 O O . ALA A 1 89 ? 5.569 5.052 -15.890 1.00 93.06 89 ALA A O 1
ATOM 673 N N . LYS A 1 90 ? 5.209 6.482 -14.197 1.00 93.56 90 LYS A N 1
ATOM 674 C CA . LYS A 1 90 ? 5.616 7.672 -14.955 1.00 93.56 90 LYS A CA 1
ATOM 675 C C . LYS A 1 90 ? 7.079 7.572 -15.385 1.00 93.56 90 LYS A C 1
ATOM 677 O O . LYS A 1 90 ? 7.393 7.848 -16.542 1.00 93.56 90 LYS A O 1
ATOM 682 N N . THR A 1 91 ? 7.954 7.155 -14.476 1.00 94.12 91 THR A N 1
ATOM 683 C CA . THR A 1 91 ? 9.391 7.004 -14.735 1.00 94.12 91 THR A CA 1
ATOM 684 C C . THR A 1 91 ? 9.662 5.887 -15.745 1.00 94.12 91 THR A C 1
ATOM 686 O O . THR A 1 91 ? 10.337 6.115 -16.751 1.00 94.12 91 THR A O 1
ATOM 689 N N . ALA A 1 92 ? 9.067 4.710 -15.541 1.00 91.88 92 ALA A N 1
ATOM 690 C CA . ALA A 1 92 ? 9.186 3.562 -16.437 1.00 91.88 92 ALA A CA 1
ATOM 691 C C . ALA A 1 92 ? 8.626 3.867 -17.835 1.00 91.88 92 ALA A C 1
ATOM 693 O O . ALA A 1 92 ? 9.240 3.527 -18.844 1.00 91.88 92 ALA A O 1
ATOM 694 N N . ARG A 1 93 ? 7.509 4.600 -17.923 1.00 93.44 93 ARG A N 1
ATOM 695 C CA . ARG A 1 93 ? 6.948 5.052 -19.201 1.00 93.44 93 ARG A CA 1
ATOM 696 C C . ARG A 1 93 ? 7.894 5.994 -19.940 1.00 93.44 93 ARG A C 1
ATOM 698 O O . ARG A 1 93 ? 8.118 5.804 -21.128 1.00 93.44 93 ARG A O 1
ATOM 705 N N . GLN A 1 94 ? 8.492 6.967 -19.253 1.00 95.44 94 GLN A N 1
ATOM 706 C CA . GLN A 1 94 ? 9.487 7.855 -19.866 1.00 95.44 94 GLN A CA 1
ATOM 707 C C . GLN A 1 94 ? 10.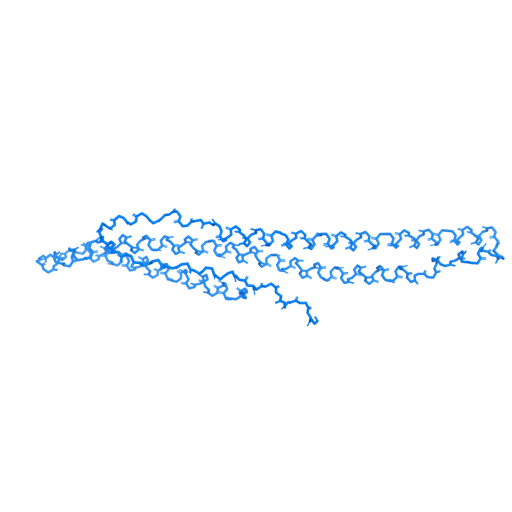727 7.091 -20.343 1.00 95.44 94 GLN A C 1
ATOM 709 O O . GLN A 1 94 ? 11.290 7.419 -21.389 1.00 95.44 94 GLN A O 1
ATOM 714 N N . ARG A 1 95 ? 11.160 6.072 -19.590 1.00 94.50 95 ARG A N 1
ATOM 715 C CA . ARG A 1 95 ? 12.249 5.177 -19.992 1.00 94.50 95 ARG A CA 1
ATOM 716 C C . ARG A 1 95 ? 11.880 4.401 -21.256 1.00 94.50 95 ARG A C 1
ATOM 718 O O . ARG A 1 95 ? 12.652 4.434 -22.209 1.00 94.50 95 ARG A O 1
ATOM 725 N N . ALA A 1 96 ? 10.700 3.784 -21.293 1.00 93.50 96 ALA A N 1
ATOM 726 C CA . ALA A 1 96 ? 10.209 3.057 -22.459 1.00 93.50 96 ALA A CA 1
ATOM 727 C C . ALA A 1 96 ? 10.095 3.972 -23.689 1.00 93.50 96 ALA A C 1
ATOM 729 O O . ALA A 1 96 ? 10.639 3.647 -24.737 1.00 93.50 96 ALA A O 1
ATOM 730 N N . GLU A 1 97 ? 9.501 5.160 -23.551 1.00 94.56 97 GLU A N 1
ATOM 731 C CA . GLU A 1 97 ? 9.395 6.148 -24.635 1.00 94.56 97 GLU A CA 1
ATOM 732 C C . GLU A 1 97 ? 10.769 6.608 -25.153 1.00 94.56 97 GLU A C 1
ATOM 734 O O . GLU A 1 97 ? 10.923 6.888 -26.343 1.00 94.56 97 GLU A O 1
ATOM 739 N N . ARG A 1 98 ? 11.782 6.696 -24.280 1.00 94.12 98 ARG A N 1
ATOM 740 C CA . ARG A 1 98 ? 13.163 7.002 -24.680 1.00 94.12 98 ARG A CA 1
ATOM 741 C C . ARG A 1 98 ? 13.807 5.829 -25.417 1.00 94.12 98 ARG A C 1
ATOM 743 O O . ARG A 1 98 ? 14.445 6.054 -26.439 1.00 94.12 98 ARG A O 1
ATOM 750 N N . ALA A 1 99 ? 13.628 4.606 -24.920 1.00 91.62 99 ALA A N 1
ATOM 751 C CA . ALA A 1 99 ? 14.152 3.398 -25.549 1.00 91.62 99 ALA A CA 1
ATOM 752 C C . ALA A 1 99 ? 13.525 3.159 -26.934 1.00 91.62 99 ALA A C 1
ATOM 754 O O . ALA A 1 99 ? 14.234 2.815 -27.873 1.00 91.62 99 ALA A O 1
ATOM 755 N N . GLU A 1 100 ? 12.226 3.429 -27.096 1.00 91.62 100 GLU A N 1
ATOM 756 C CA . GLU A 1 100 ? 11.520 3.351 -28.386 1.00 91.62 100 GLU A CA 1
ATOM 757 C C . GLU A 1 100 ? 12.051 4.344 -29.423 1.00 91.62 100 GLU A C 1
ATOM 759 O O . GLU A 1 100 ? 12.017 4.067 -30.620 1.00 91.62 100 GLU A O 1
ATOM 764 N N . LYS A 1 101 ? 12.548 5.499 -28.970 1.00 93.81 101 LYS A N 1
ATOM 765 C CA . LYS A 1 101 ? 13.128 6.547 -29.819 1.00 93.81 101 LYS A CA 1
ATOM 766 C C . LYS A 1 101 ? 14.632 6.381 -30.034 1.00 93.81 101 LYS A C 1
ATOM 768 O O . LYS A 1 101 ? 15.255 7.292 -30.567 1.00 93.81 101 LYS A O 1
ATOM 773 N N . ASN A 1 102 ? 15.227 5.272 -29.598 1.00 92.88 102 ASN A N 1
ATOM 774 C CA . ASN A 1 102 ? 16.648 5.045 -29.805 1.00 92.88 102 ASN A CA 1
ATOM 775 C C . ASN A 1 102 ? 16.935 4.865 -31.305 1.00 92.88 102 ASN A C 1
ATOM 777 O O . ASN A 1 102 ? 16.453 3.917 -31.926 1.00 92.88 102 ASN A O 1
ATOM 781 N N . ASP A 1 103 ? 17.738 5.766 -31.874 1.00 92.50 103 ASP A N 1
ATOM 782 C CA . ASP A 1 103 ? 18.126 5.742 -33.286 1.00 92.50 103 ASP A CA 1
ATOM 783 C C . ASP A 1 103 ? 18.847 4.446 -33.676 1.00 92.50 103 ASP A C 1
ATOM 785 O O . ASP A 1 103 ? 18.740 4.012 -34.826 1.00 92.50 103 ASP A O 1
ATOM 789 N N . ASP A 1 104 ? 19.492 3.773 -32.716 1.00 92.12 104 ASP A N 1
ATOM 790 C CA . ASP A 1 104 ? 20.162 2.495 -32.947 1.00 92.12 104 ASP A CA 1
ATOM 791 C C . ASP A 1 104 ? 19.184 1.404 -33.413 1.00 92.12 104 ASP A C 1
ATOM 793 O O . ASP A 1 104 ? 19.574 0.508 -34.159 1.00 92.12 104 ASP A O 1
ATOM 797 N N . LEU A 1 105 ? 17.888 1.518 -33.086 1.00 90.12 105 LEU A N 1
ATOM 798 C CA . LEU A 1 105 ? 16.832 0.631 -33.595 1.00 90.12 105 LEU A CA 1
ATOM 799 C C . LEU A 1 105 ? 16.607 0.768 -35.111 1.00 90.12 105 LEU A C 1
ATOM 801 O O . LEU A 1 105 ? 15.994 -0.103 -35.726 1.00 90.12 105 LEU A O 1
ATOM 805 N N . ASN A 1 106 ? 17.106 1.840 -35.727 1.00 90.38 106 ASN A N 1
ATOM 806 C CA . ASN A 1 106 ? 16.982 2.110 -37.157 1.00 90.38 106 ASN A CA 1
ATOM 807 C C . ASN A 1 106 ? 18.271 1.832 -37.949 1.00 90.38 106 ASN A C 1
ATOM 809 O O . ASN A 1 106 ? 18.262 2.022 -39.167 1.00 90.38 106 ASN A O 1
ATOM 813 N N . LEU A 1 107 ? 19.353 1.350 -37.314 1.00 87.00 107 LEU A N 1
ATOM 814 C CA . LEU A 1 107 ? 20.666 1.133 -37.957 1.00 87.00 107 LEU A CA 1
ATOM 815 C C . LEU A 1 107 ? 20.594 0.276 -39.229 1.00 87.00 107 LEU A C 1
ATOM 817 O O . LEU A 1 107 ? 21.317 0.520 -40.192 1.00 87.00 107 LEU A O 1
ATOM 821 N N . PHE A 1 108 ? 19.676 -0.690 -39.270 1.00 85.38 108 PHE A N 1
ATOM 822 C CA . PHE A 1 108 ? 19.509 -1.603 -40.403 1.00 85.38 108 PHE A CA 1
ATOM 823 C C . PHE A 1 108 ? 18.332 -1.261 -41.323 1.00 85.38 108 PHE A C 1
ATOM 825 O O . PHE A 1 108 ? 18.011 -2.041 -42.218 1.00 85.38 108 PHE A O 1
ATOM 832 N N . ARG A 1 109 ? 17.701 -0.087 -41.169 1.00 83.50 109 ARG A N 1
ATOM 833 C CA . ARG A 1 109 ? 16.532 0.318 -41.975 1.00 83.50 109 ARG A CA 1
ATOM 834 C C . ARG A 1 109 ? 16.800 0.305 -43.484 1.00 83.50 109 ARG A C 1
ATOM 836 O O . ARG A 1 109 ? 15.896 0.005 -44.257 1.00 83.50 109 ARG A O 1
ATOM 843 N N . PHE A 1 110 ? 18.032 0.610 -43.893 1.00 80.31 110 PHE A N 1
ATOM 844 C CA . PHE A 1 110 ? 18.476 0.597 -45.292 1.00 80.31 110 PHE A CA 1
ATOM 845 C C . PHE A 1 110 ? 19.419 -0.574 -45.609 1.00 80.31 110 PHE A C 1
ATOM 847 O O . PHE A 1 110 ? 20.201 -0.499 -46.549 1.00 80.31 110 PHE A O 1
ATOM 854 N N . GLY A 1 111 ? 19.379 -1.650 -44.818 1.00 74.25 111 GLY A N 1
ATOM 855 C CA . GLY A 1 111 ? 20.126 -2.880 -45.097 1.00 74.25 111 GLY A CA 1
ATOM 856 C C . GLY A 1 111 ? 21.637 -2.817 -44.844 1.00 74.25 111 GLY A C 1
ATOM 857 O O . GLY A 1 111 ? 22.341 -3.713 -45.294 1.00 74.25 111 GLY A O 1
ATOM 858 N N . GLY A 1 112 ? 22.145 -1.794 -44.143 1.00 74.50 112 GLY A N 1
ATOM 859 C CA . GLY A 1 112 ? 23.574 -1.683 -43.800 1.00 74.50 112 GLY A CA 1
ATOM 860 C C . GLY A 1 112 ? 24.496 -1.412 -44.996 1.00 74.50 112 GLY A C 1
ATOM 861 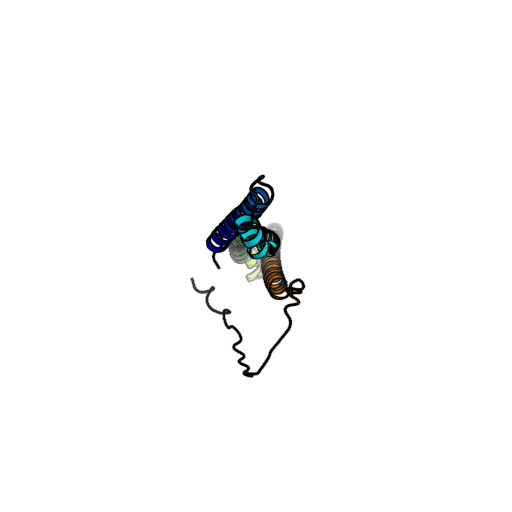O O . GLY A 1 112 ? 25.675 -1.753 -44.958 1.00 74.50 112 GLY A O 1
ATOM 862 N N . ILE A 1 113 ? 23.962 -0.838 -46.080 1.00 77.75 113 ILE A N 1
ATOM 863 C CA . ILE A 1 113 ? 24.715 -0.581 -47.314 1.00 77.75 113 ILE A CA 1
ATOM 864 C C . ILE A 1 113 ? 25.919 0.326 -47.018 1.00 77.75 113 ILE A C 1
ATOM 866 O O . ILE A 1 113 ? 25.752 1.439 -46.526 1.00 77.75 113 ILE A O 1
ATOM 870 N N . GLY A 1 114 ? 27.117 -0.142 -47.377 1.00 79.62 114 GLY A N 1
ATOM 871 C CA . GLY A 1 114 ? 28.366 0.618 -47.272 1.00 79.62 114 GLY A CA 1
ATOM 872 C C . GLY A 1 114 ? 29.165 0.408 -45.982 1.00 79.62 114 GLY A C 1
ATOM 873 O O . GLY A 1 114 ? 30.221 1.017 -45.866 1.00 79.62 114 GLY A O 1
ATOM 874 N N . MET A 1 115 ? 28.700 -0.440 -45.057 1.00 88.50 115 MET A N 1
ATOM 875 C CA . MET A 1 115 ? 29.450 -0.800 -43.846 1.00 88.50 115 MET A CA 1
ATOM 876 C C . MET A 1 115 ? 30.559 -1.818 -44.147 1.00 88.50 115 MET A C 1
ATOM 878 O O . MET A 1 115 ? 30.347 -2.749 -44.930 1.00 88.50 115 MET A O 1
ATOM 882 N N . THR A 1 116 ? 31.710 -1.682 -43.486 1.00 91.81 116 THR A N 1
ATOM 883 C CA . THR A 1 116 ? 32.690 -2.777 -43.378 1.00 91.81 116 THR A CA 1
ATOM 884 C C . THR A 1 116 ? 32.180 -3.885 -42.452 1.00 91.81 116 THR A C 1
ATOM 886 O O . THR A 1 116 ? 31.191 -3.713 -41.733 1.00 91.81 116 THR A O 1
ATOM 889 N N . ASP A 1 117 ? 32.858 -5.036 -42.437 1.00 88.12 117 ASP A N 1
ATOM 890 C CA . ASP A 1 117 ? 32.491 -6.151 -41.557 1.00 88.12 117 ASP A CA 1
ATOM 891 C C . ASP A 1 117 ? 32.586 -5.768 -40.067 1.00 88.12 117 ASP A C 1
ATOM 893 O O . ASP A 1 117 ? 31.712 -6.138 -39.277 1.00 88.12 117 ASP A O 1
ATOM 897 N N . GLU A 1 118 ? 33.595 -4.979 -39.679 1.00 91.06 118 GLU A N 1
ATOM 898 C CA . GLU A 1 118 ? 33.736 -4.461 -38.314 1.00 91.06 118 GLU A CA 1
ATOM 899 C C . GLU A 1 118 ? 32.618 -3.473 -37.953 1.00 91.06 118 GLU A C 1
ATOM 901 O O . GLU A 1 118 ? 32.030 -3.572 -36.874 1.00 91.06 118 GLU A O 1
ATOM 906 N N . GLU A 1 119 ? 32.274 -2.554 -38.861 1.00 88.88 119 GLU A N 1
ATOM 907 C CA . GLU A 1 119 ? 31.183 -1.589 -38.664 1.00 88.88 119 GLU A CA 1
ATOM 908 C C . GLU A 1 119 ? 29.823 -2.293 -38.556 1.00 88.88 119 GLU A C 1
ATOM 910 O O . GLU A 1 119 ? 28.992 -1.943 -37.714 1.00 88.88 119 GLU A O 1
ATOM 915 N N . ALA A 1 120 ? 29.605 -3.338 -39.357 1.00 88.56 120 ALA A N 1
ATOM 916 C CA . ALA A 1 120 ? 28.401 -4.154 -39.291 1.00 88.56 120 ALA A CA 1
ATOM 917 C C . ALA A 1 120 ? 28.308 -4.947 -37.975 1.00 88.56 120 ALA A C 1
ATOM 919 O O . ALA A 1 120 ? 27.204 -5.163 -37.464 1.00 88.56 120 ALA A O 1
ATOM 920 N N . ALA A 1 121 ? 29.438 -5.392 -37.415 1.00 90.81 121 ALA A N 1
ATOM 921 C CA . ALA A 1 121 ? 29.478 -6.073 -36.124 1.00 90.81 121 ALA A CA 1
ATOM 922 C C . ALA A 1 121 ? 29.138 -5.123 -34.959 1.00 90.81 121 ALA A C 1
ATOM 924 O O . ALA A 1 121 ? 28.283 -5.465 -34.136 1.00 90.81 121 ALA A O 1
ATOM 925 N N . ASP A 1 122 ? 29.722 -3.919 -34.929 1.00 92.50 122 ASP A N 1
ATOM 926 C CA . ASP A 1 122 ? 29.394 -2.884 -33.933 1.00 92.50 122 ASP A CA 1
ATOM 927 C C . ASP A 1 122 ? 27.916 -2.466 -34.017 1.00 92.50 122 ASP A C 1
ATOM 929 O O . ASP A 1 122 ? 27.195 -2.467 -33.013 1.00 92.50 122 ASP A O 1
ATOM 933 N N . ALA A 1 123 ? 27.412 -2.216 -35.231 1.00 89.50 123 ALA A N 1
ATOM 934 C CA . ALA A 1 123 ? 26.015 -1.852 -35.451 1.00 89.50 123 ALA A CA 1
ATOM 935 C C . ALA A 1 123 ? 25.041 -2.939 -34.957 1.00 89.50 123 ALA A C 1
ATOM 937 O O . ALA A 1 123 ? 24.004 -2.623 -34.368 1.00 89.50 123 ALA A O 1
ATOM 938 N N . LYS A 1 124 ? 25.375 -4.228 -35.136 1.00 91.06 124 LYS A N 1
ATOM 939 C CA . LYS A 1 124 ? 24.576 -5.347 -34.600 1.00 91.06 124 LYS A CA 1
ATOM 940 C C . LYS A 1 124 ? 24.559 -5.340 -33.077 1.00 91.06 124 LYS A C 1
ATOM 942 O O . LYS A 1 124 ? 23.495 -5.533 -32.487 1.00 91.06 124 LYS A O 1
ATOM 947 N N . GLN A 1 125 ? 25.706 -5.104 -32.441 1.00 94.81 125 GLN A N 1
ATOM 948 C CA . GLN A 1 125 ? 25.798 -5.034 -30.985 1.00 94.81 125 GLN A CA 1
ATOM 949 C C . GLN A 1 125 ? 24.930 -3.894 -30.440 1.00 94.81 125 GLN A C 1
ATOM 951 O O . GLN A 1 125 ? 24.099 -4.128 -29.562 1.00 94.81 125 GLN A O 1
ATOM 956 N N . ARG A 1 126 ? 25.051 -2.692 -31.006 1.00 92.81 126 ARG A N 1
ATOM 957 C CA . ARG A 1 126 ? 24.257 -1.517 -30.616 1.00 92.81 126 ARG A CA 1
ATOM 958 C C . ARG A 1 126 ? 22.758 -1.724 -30.804 1.00 92.81 126 ARG A C 1
ATOM 960 O O . ARG A 1 126 ? 21.985 -1.485 -29.877 1.00 92.81 126 ARG A O 1
ATOM 967 N N . TYR A 1 127 ? 22.353 -2.262 -31.953 1.00 91.94 127 TYR A N 1
ATOM 968 C CA . TYR A 1 127 ? 20.959 -2.619 -32.221 1.00 91.94 127 TYR A CA 1
ATOM 969 C C . TYR A 1 127 ? 20.417 -3.628 -31.199 1.00 91.94 127 TYR A C 1
ATOM 971 O O . TYR A 1 127 ? 19.334 -3.437 -30.647 1.00 91.94 127 TYR A O 1
ATOM 979 N N . SER A 1 128 ? 21.185 -4.682 -30.899 1.00 94.56 128 SER A N 1
ATOM 980 C CA . SER A 1 128 ? 20.784 -5.689 -29.911 1.00 94.56 128 SER A CA 1
ATOM 981 C C . SER A 1 128 ? 20.653 -5.100 -28.502 1.00 94.56 128 SER A C 1
ATOM 983 O O . SER A 1 128 ? 19.690 -5.397 -27.799 1.00 94.56 128 SER A O 1
ATOM 985 N N . ALA A 1 129 ? 21.564 -4.204 -28.109 1.00 94.81 129 ALA A N 1
ATOM 986 C CA . ALA A 1 129 ? 21.502 -3.507 -26.831 1.00 94.81 129 ALA A CA 1
ATOM 987 C C . ALA A 1 129 ? 20.262 -2.602 -26.741 1.00 94.81 129 ALA A C 1
ATOM 989 O O . ALA A 1 129 ? 19.563 -2.626 -25.729 1.00 94.81 129 ALA A O 1
ATOM 990 N N . ALA A 1 130 ? 19.945 -1.865 -27.810 1.00 93.19 130 ALA A N 1
ATOM 991 C CA . ALA A 1 130 ? 18.755 -1.021 -27.886 1.00 93.19 130 ALA A CA 1
ATOM 992 C C . ALA A 1 130 ? 17.449 -1.834 -27.810 1.00 93.19 130 ALA A C 1
ATOM 994 O O . ALA A 1 130 ? 16.523 -1.444 -27.099 1.00 93.19 130 ALA A O 1
ATOM 995 N N . LEU A 1 131 ? 17.383 -2.985 -28.490 1.00 93.56 131 LEU A N 1
ATOM 996 C CA . LEU A 1 131 ? 16.249 -3.911 -28.396 1.00 93.56 131 LEU A CA 1
ATOM 997 C C . LEU A 1 131 ? 16.071 -4.471 -26.983 1.00 93.56 131 LEU A C 1
ATOM 999 O O . LEU A 1 131 ? 14.949 -4.498 -26.475 1.00 93.56 131 LEU A O 1
ATOM 1003 N N . ASN A 1 132 ? 17.163 -4.902 -26.349 1.00 96.31 132 ASN A N 1
ATOM 1004 C CA . ASN A 1 132 ? 17.129 -5.442 -24.992 1.00 96.31 132 ASN A CA 1
ATOM 1005 C C . ASN A 1 132 ? 16.663 -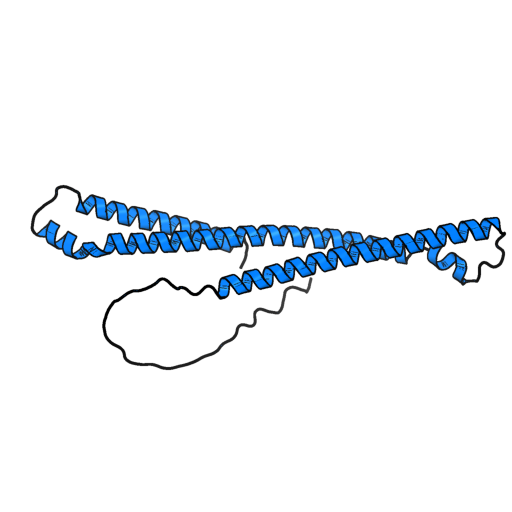4.385 -23.983 1.00 96.31 132 ASN A C 1
ATOM 1007 O O . ASN A 1 132 ? 15.822 -4.675 -23.137 1.00 96.31 132 ASN A O 1
ATOM 1011 N N . GLU A 1 133 ? 17.157 -3.151 -24.104 1.00 95.12 133 GLU A N 1
ATOM 1012 C CA . GLU A 1 133 ? 16.736 -2.034 -23.254 1.00 95.12 133 GLU A CA 1
ATOM 1013 C C . GLU A 1 133 ? 15.249 -1.705 -23.438 1.00 95.12 133 GLU A C 1
ATOM 1015 O O . GLU A 1 133 ? 14.529 -1.510 -22.458 1.00 95.12 133 GLU A O 1
ATOM 1020 N N . LEU A 1 134 ? 14.759 -1.696 -24.682 1.00 93.88 134 LEU A N 1
ATOM 1021 C CA . LEU A 1 134 ? 13.340 -1.496 -24.963 1.00 93.88 134 LEU A CA 1
ATOM 1022 C C . LEU A 1 134 ? 12.471 -2.601 -24.343 1.00 93.88 134 LEU A C 1
ATOM 1024 O O . LEU A 1 134 ? 11.428 -2.309 -23.754 1.00 93.88 134 LEU A O 1
ATOM 1028 N N . GLY A 1 135 ? 12.896 -3.860 -24.468 1.00 93.94 135 GLY A N 1
ATOM 1029 C CA . GLY A 1 135 ? 12.229 -5.000 -23.840 1.00 93.94 135 GLY A CA 1
ATOM 1030 C C . GLY A 1 135 ? 12.154 -4.841 -22.322 1.00 93.94 135 GLY A C 1
ATOM 1031 O O . GLY A 1 135 ? 11.059 -4.840 -21.760 1.00 93.94 135 GLY A O 1
ATOM 1032 N N . ALA A 1 136 ? 13.298 -4.595 -21.679 1.00 95.31 136 ALA A N 1
ATOM 1033 C CA . ALA A 1 136 ? 13.392 -4.418 -20.232 1.00 95.31 136 ALA A CA 1
ATOM 1034 C C . ALA A 1 136 ? 12.517 -3.260 -19.721 1.00 95.31 136 ALA A C 1
ATOM 1036 O O . ALA A 1 136 ? 11.791 -3.416 -18.740 1.00 95.31 136 ALA A O 1
ATOM 1037 N N . ALA A 1 137 ? 12.526 -2.112 -20.406 1.00 91.69 137 ALA A N 1
ATOM 1038 C CA . ALA A 1 137 ? 11.713 -0.959 -20.023 1.00 91.69 137 ALA A CA 1
ATOM 1039 C C . ALA A 1 137 ? 10.200 -1.236 -20.133 1.00 91.69 137 ALA A C 1
ATOM 1041 O O . ALA A 1 137 ? 9.413 -0.768 -19.306 1.00 91.69 137 ALA A O 1
ATOM 1042 N N . ARG A 1 138 ? 9.771 -2.011 -21.139 1.00 92.88 138 ARG A N 1
ATOM 1043 C CA . ARG A 1 138 ? 8.364 -2.413 -21.302 1.00 92.88 138 ARG A CA 1
ATOM 1044 C C . ARG A 1 138 ? 7.929 -3.434 -20.254 1.00 92.88 138 ARG A C 1
ATOM 1046 O O . ARG A 1 138 ? 6.818 -3.321 -19.737 1.00 92.88 138 ARG A O 1
ATOM 1053 N N . GLU A 1 139 ? 8.784 -4.402 -19.932 1.00 96.25 139 GLU A N 1
ATOM 1054 C CA . GLU A 1 139 ? 8.526 -5.390 -18.878 1.00 96.25 139 GLU A CA 1
ATOM 1055 C C . GLU A 1 139 ? 8.395 -4.728 -17.504 1.00 96.25 139 GLU A C 1
ATOM 1057 O O . GLU A 1 139 ? 7.449 -5.015 -16.769 1.00 96.25 139 GLU A O 1
ATOM 1062 N N . GLU A 1 140 ? 9.285 -3.786 -17.186 1.00 93.62 140 GLU A N 1
ATOM 1063 C CA . GLU A 1 140 ? 9.226 -2.998 -15.954 1.00 93.62 140 GLU A CA 1
ATOM 1064 C C . GLU A 1 140 ? 7.895 -2.240 -15.839 1.00 93.62 140 GLU A C 1
ATOM 1066 O O . GLU A 1 140 ? 7.182 -2.367 -14.838 1.00 93.62 140 GLU A O 1
ATOM 1071 N N . LEU A 1 141 ? 7.505 -1.512 -16.893 1.00 92.81 141 LEU A N 1
ATOM 1072 C CA . LEU A 1 141 ? 6.232 -0.792 -16.926 1.00 92.81 141 LEU A CA 1
ATOM 1073 C C . LEU A 1 141 ? 5.034 -1.739 -16.749 1.00 92.81 141 LEU A C 1
ATOM 1075 O O . LEU A 1 141 ? 4.120 -1.441 -15.978 1.00 92.81 141 LEU A O 1
ATOM 1079 N N . ALA A 1 142 ? 5.032 -2.889 -17.429 1.00 93.50 142 ALA A N 1
ATOM 1080 C CA . ALA A 1 142 ? 3.970 -3.884 -17.306 1.00 93.50 142 ALA A CA 1
ATOM 1081 C C . ALA A 1 142 ? 3.876 -4.455 -15.878 1.00 93.50 142 ALA A C 1
ATOM 1083 O O . ALA A 1 142 ? 2.772 -4.619 -15.349 1.00 93.50 142 ALA A O 1
ATOM 1084 N N . GLY A 1 143 ? 5.017 -4.701 -15.228 1.00 94.19 143 GLY A N 1
ATOM 1085 C CA . GLY A 1 143 ? 5.088 -5.155 -13.839 1.00 94.19 143 GLY A CA 1
ATOM 1086 C C . GLY A 1 143 ? 4.487 -4.150 -12.851 1.00 94.19 143 GLY A C 1
ATOM 1087 O O . GLY A 1 143 ? 3.700 -4.532 -11.977 1.00 94.19 143 GLY A O 1
ATOM 1088 N N . ILE A 1 144 ? 4.782 -2.858 -13.023 1.00 93.06 144 ILE A N 1
ATOM 1089 C CA . ILE A 1 144 ? 4.212 -1.783 -12.194 1.00 93.06 144 ILE A CA 1
ATOM 1090 C C . ILE A 1 144 ? 2.696 -1.688 -12.401 1.00 93.06 144 ILE A C 1
ATOM 1092 O O . ILE A 1 144 ? 1.941 -1.661 -11.429 1.00 93.06 144 ILE A O 1
ATOM 1096 N N . VAL A 1 145 ? 2.226 -1.714 -13.653 1.00 91.25 145 VAL A N 1
ATOM 1097 C CA . VAL A 1 145 ? 0.787 -1.678 -13.971 1.00 91.25 145 VAL A CA 1
ATOM 1098 C C . VAL A 1 145 ? 0.052 -2.878 -13.367 1.00 91.25 145 VAL A C 1
ATOM 1100 O O . VAL A 1 145 ? -1.036 -2.725 -12.809 1.00 91.25 145 VAL A O 1
ATOM 1103 N N . SER A 1 146 ? 0.643 -4.072 -13.431 1.00 93.31 146 SER A N 1
ATOM 1104 C CA . SER A 1 146 ? 0.090 -5.275 -12.799 1.00 93.31 146 SER A CA 1
ATOM 1105 C C . SER A 1 146 ? -0.029 -5.114 -11.280 1.00 93.31 146 SER A C 1
ATOM 1107 O O . SER A 1 146 ? -1.088 -5.366 -10.698 1.00 93.31 146 SER A O 1
ATOM 1109 N N . SER A 1 147 ? 1.022 -4.600 -10.639 1.00 91.44 147 SER A N 1
ATOM 1110 C CA . SER A 1 147 ? 1.046 -4.365 -9.192 1.00 91.44 147 SER A CA 1
ATOM 1111 C C . SER A 1 147 ? 0.002 -3.329 -8.758 1.00 91.44 147 SER A C 1
ATOM 1113 O O . SER A 1 147 ? -0.712 -3.541 -7.776 1.00 91.44 147 SER A O 1
ATOM 1115 N N . ALA A 1 148 ? -0.164 -2.252 -9.531 1.00 89.00 148 ALA A N 1
ATOM 1116 C CA . ALA A 1 148 ? -1.201 -1.250 -9.299 1.00 89.00 148 ALA A CA 1
ATOM 1117 C C . ALA A 1 148 ? -2.621 -1.839 -9.416 1.00 89.00 148 ALA A C 1
ATOM 1119 O O . ALA A 1 148 ? -3.474 -1.586 -8.563 1.00 89.00 148 ALA A O 1
ATOM 1120 N N . ASN A 1 149 ? -2.873 -2.683 -10.424 1.00 88.00 149 ASN A N 1
ATOM 1121 C CA . ASN A 1 149 ? -4.160 -3.368 -10.586 1.00 88.00 149 ASN A CA 1
ATOM 1122 C C . ASN A 1 149 ? -4.458 -4.346 -9.435 1.00 88.00 149 ASN A C 1
ATOM 1124 O O . ASN A 1 149 ? -5.615 -4.477 -9.026 1.00 88.00 149 ASN A O 1
ATOM 1128 N N . ASN A 1 150 ? -3.434 -5.009 -8.895 1.00 90.38 150 ASN A N 1
ATOM 1129 C CA . ASN A 1 150 ? -3.581 -5.895 -7.742 1.00 90.38 150 ASN A CA 1
ATOM 1130 C C . ASN A 1 150 ? -4.049 -5.113 -6.504 1.00 90.38 150 ASN A C 1
ATOM 1132 O O . ASN A 1 150 ? -5.066 -5.463 -5.911 1.00 90.38 150 ASN A O 1
ATOM 1136 N N . ILE A 1 151 ? -3.391 -3.996 -6.173 1.00 89.75 151 ILE A N 1
ATOM 1137 C CA . ILE A 1 151 ? -3.801 -3.169 -5.025 1.00 89.75 151 ILE A CA 1
ATOM 1138 C C . ILE A 1 151 ? -5.220 -2.619 -5.202 1.00 89.75 151 ILE A C 1
ATOM 1140 O O . ILE A 1 151 ? -5.987 -2.607 -4.240 1.00 89.75 151 ILE A O 1
ATOM 1144 N N . ARG A 1 152 ? -5.611 -2.224 -6.421 1.00 85.88 152 ARG A N 1
ATOM 1145 C CA . ARG A 1 152 ? -7.003 -1.833 -6.698 1.00 85.88 152 ARG A CA 1
ATOM 1146 C C . ARG A 1 152 ? -7.983 -2.964 -6.370 1.00 85.88 152 ARG A C 1
ATOM 1148 O O . ARG A 1 152 ? -8.981 -2.724 -5.700 1.00 85.88 152 ARG A O 1
ATOM 1155 N N . SER A 1 153 ? -7.677 -4.184 -6.805 1.00 86.69 153 SER A N 1
ATOM 1156 C CA . SER A 1 153 ? -8.535 -5.353 -6.566 1.00 86.69 153 SER A CA 1
ATOM 1157 C C . SER A 1 153 ? -8.653 -5.666 -5.069 1.00 86.69 153 SER A C 1
ATOM 1159 O O . SER A 1 153 ? -9.750 -5.893 -4.569 1.00 86.69 153 SER A O 1
ATOM 1161 N N . GLN A 1 154 ? -7.543 -5.580 -4.326 1.00 84.31 154 GLN A N 1
ATOM 1162 C CA . GLN A 1 154 ? -7.543 -5.736 -2.865 1.00 84.31 154 GLN A CA 1
ATOM 1163 C C . GLN A 1 154 ? -8.401 -4.670 -2.167 1.00 84.31 154 GLN A C 1
ATOM 1165 O O . GLN A 1 154 ? -9.094 -4.969 -1.197 1.00 84.31 154 GLN A O 1
ATOM 1170 N N . HIS A 1 155 ? -8.386 -3.428 -2.658 1.00 81.50 155 HIS A N 1
ATOM 1171 C CA . HIS A 1 155 ? -9.231 -2.362 -2.120 1.00 81.50 155 HIS A CA 1
ATOM 1172 C C . HIS A 1 155 ? -10.725 -2.645 -2.339 1.00 81.50 155 HIS A C 1
ATOM 1174 O O . HIS A 1 155 ? -11.529 -2.452 -1.428 1.00 81.50 155 HIS A O 1
ATOM 1180 N N . GLU A 1 156 ? -11.106 -3.119 -3.526 1.00 81.62 156 GLU A N 1
ATOM 1181 C CA . GLU A 1 156 ? -12.490 -3.499 -3.836 1.00 81.62 156 GLU A CA 1
ATOM 1182 C C . GLU A 1 156 ? -12.972 -4.667 -2.957 1.00 81.62 156 GLU A C 1
ATOM 1184 O O . GLU A 1 156 ? -14.091 -4.628 -2.440 1.00 81.62 156 GLU A O 1
ATOM 1189 N N . GLU A 1 157 ? -12.115 -5.659 -2.703 1.00 82.00 157 GLU A N 1
ATOM 1190 C CA . GLU A 1 157 ? -12.415 -6.787 -1.813 1.00 82.00 157 GLU A CA 1
ATOM 1191 C C . GLU A 1 157 ? -12.573 -6.357 -0.345 1.00 82.00 157 GLU A C 1
ATOM 1193 O O . GLU A 1 157 ? -13.541 -6.743 0.322 1.00 82.00 157 GLU A O 1
ATOM 1198 N N . LEU A 1 158 ? -11.664 -5.518 0.166 1.00 76.00 158 LEU A N 1
ATOM 1199 C CA . LEU A 1 158 ? -11.769 -4.974 1.523 1.00 76.00 158 LEU A CA 1
ATOM 1200 C C . LEU A 1 158 ? -13.036 -4.130 1.685 1.00 76.00 158 LEU A C 1
ATOM 1202 O O . LEU A 1 158 ? -13.751 -4.277 2.679 1.00 76.00 158 LEU A O 1
ATOM 1206 N N . ALA A 1 159 ? -13.359 -3.297 0.694 1.00 70.19 159 ALA A N 1
ATOM 1207 C CA . ALA A 1 159 ? -14.599 -2.530 0.683 1.00 70.19 159 ALA A CA 1
ATOM 1208 C C . ALA A 1 159 ? -15.834 -3.453 0.697 1.00 70.19 159 ALA A C 1
ATOM 1210 O O . ALA A 1 159 ? -16.762 -3.224 1.474 1.00 70.19 159 ALA A O 1
ATOM 1211 N N . GLY A 1 160 ? -15.824 -4.538 -0.085 1.00 69.62 160 GLY A N 1
ATOM 1212 C CA . GLY A 1 160 ? -16.889 -5.545 -0.096 1.00 69.62 160 GLY A CA 1
ATOM 1213 C C . GLY A 1 160 ? -17.046 -6.289 1.238 1.00 69.62 160 GLY A C 1
ATOM 1214 O O . GLY A 1 160 ? -18.165 -6.505 1.712 1.00 69.62 160 GLY A O 1
ATOM 1215 N N . THR A 1 161 ? -15.941 -6.621 1.904 1.00 66.69 161 THR A N 1
ATOM 1216 C CA . THR A 1 161 ? -15.945 -7.343 3.189 1.00 66.69 161 THR A CA 1
ATOM 1217 C C . THR A 1 161 ? -16.508 -6.493 4.332 1.00 66.69 161 THR A C 1
ATOM 1219 O O . THR A 1 161 ? -17.256 -6.991 5.176 1.00 66.69 161 THR A O 1
ATOM 1222 N N . VAL A 1 162 ? -16.220 -5.187 4.348 1.00 60.19 162 VAL A N 1
ATOM 1223 C CA . VAL A 1 162 ? -16.788 -4.263 5.346 1.00 60.19 162 VAL A CA 1
ATOM 1224 C C . VAL A 1 162 ? -18.310 -4.145 5.192 1.00 60.19 162 VAL A C 1
ATOM 1226 O O . VAL A 1 162 ? -19.015 -4.049 6.195 1.00 60.19 162 VAL A O 1
ATOM 1229 N N . THR A 1 163 ? -18.840 -4.223 3.966 1.00 55.91 163 THR A N 1
ATOM 1230 C CA . THR A 1 163 ? -20.296 -4.156 3.725 1.00 55.91 163 THR A CA 1
ATOM 1231 C C . THR A 1 163 ? -21.055 -5.433 4.087 1.00 55.91 163 THR A C 1
ATOM 1233 O O . THR A 1 163 ? -22.257 -5.373 4.333 1.00 55.91 163 THR A O 1
ATOM 1236 N N . THR A 1 164 ? -20.380 -6.585 4.138 1.00 49.31 164 THR A N 1
ATOM 1237 C CA . THR A 1 164 ? -21.034 -7.893 4.295 1.00 49.31 164 THR A CA 1
ATOM 1238 C C . THR A 1 164 ? -21.009 -8.451 5.712 1.00 49.31 164 THR A C 1
ATOM 1240 O O . THR A 1 164 ? -21.669 -9.461 5.938 1.00 49.31 164 THR A O 1
ATOM 1243 N N . ARG A 1 165 ? -20.330 -7.822 6.689 1.00 42.09 165 ARG A N 1
ATOM 1244 C CA . ARG A 1 165 ? -20.351 -8.307 8.080 1.00 42.09 165 ARG A CA 1
ATOM 1245 C C . ARG A 1 165 ? -21.738 -8.070 8.698 1.00 42.09 165 ARG A C 1
ATOM 1247 O O . ARG A 1 165 ? -22.045 -6.929 9.051 1.00 42.09 165 ARG A O 1
ATOM 1254 N N . PRO A 1 166 ? -22.580 -9.109 8.871 1.00 39.09 166 PRO A N 1
ATOM 1255 C CA . PRO A 1 166 ? -23.886 -8.939 9.482 1.00 39.09 166 PRO A CA 1
ATOM 1256 C C . PRO A 1 166 ? -23.672 -8.585 10.952 1.00 39.09 166 PRO A C 1
ATOM 1258 O O . PRO A 1 166 ? -22.809 -9.156 11.623 1.00 39.09 166 PRO A O 1
ATOM 1261 N N . SER A 1 167 ? -24.475 -7.663 11.466 1.00 45.75 167 SER A N 1
ATOM 1262 C CA . SER A 1 167 ? -24.637 -7.375 12.889 1.00 45.75 167 SER A CA 1
ATOM 1263 C C . SER A 1 167 ? -25.271 -8.570 13.622 1.00 45.75 167 SER A C 1
ATOM 1265 O O . SER A 1 167 ? -26.364 -8.486 14.173 1.00 45.75 167 SER A O 1
ATOM 1267 N N . SER A 1 168 ? -24.613 -9.729 13.633 1.00 42.72 168 SER A N 1
ATOM 1268 C CA . SER A 1 168 ? -25.043 -10.883 14.421 1.00 42.72 168 SER A CA 1
ATOM 1269 C C . SER A 1 168 ? -24.630 -10.670 15.877 1.00 42.72 168 SER A C 1
ATOM 1271 O O . SER A 1 168 ? -23.572 -11.123 16.311 1.00 42.72 168 SER A O 1
ATOM 1273 N N . GLY A 1 169 ? -25.437 -9.910 16.613 1.00 38.91 169 GLY A N 1
ATOM 1274 C CA . GLY A 1 169 ? -25.173 -9.644 18.023 1.00 38.91 169 GLY A CA 1
ATOM 1275 C C . GLY A 1 169 ? -26.079 -8.608 18.672 1.00 38.91 169 GLY A C 1
ATOM 1276 O O . GLY A 1 169 ? -25.615 -7.893 19.548 1.00 38.91 169 GLY A O 1
ATOM 1277 N N . TRP A 1 170 ? -27.347 -8.500 18.270 1.00 36.31 170 TRP A N 1
ATOM 1278 C CA . TRP A 1 170 ? -28.341 -7.837 19.115 1.00 36.31 170 TRP A CA 1
ATOM 1279 C C . TRP A 1 170 ? -29.541 -8.756 19.326 1.00 36.31 170 TRP A C 1
ATOM 1281 O O . TRP A 1 170 ? -30.500 -8.759 18.560 1.00 36.31 170 TRP A O 1
ATOM 1291 N N . SER A 1 171 ? -29.466 -9.566 20.381 1.00 37.16 171 SER A N 1
ATOM 1292 C CA . SER A 1 171 ? -30.584 -10.366 20.885 1.00 37.16 171 SER A CA 1
ATOM 1293 C C . SER A 1 171 ? -31.310 -9.577 21.973 1.00 37.16 171 SER A C 1
ATOM 1295 O O . SER A 1 171 ? -31.272 -9.927 23.148 1.00 37.16 171 SER A O 1
ATOM 1297 N N . GLY A 1 172 ? -31.942 -8.467 21.590 1.00 32.59 172 GLY A N 1
ATOM 1298 C CA . GLY A 1 172 ? -32.867 -7.749 22.459 1.00 32.59 172 GLY A CA 1
ATOM 1299 C C . GLY A 1 172 ? -34.200 -8.491 22.527 1.00 32.59 172 GLY A C 1
ATOM 1300 O O . GLY A 1 172 ? -35.091 -8.242 21.720 1.00 32.59 172 GLY A O 1
ATOM 1301 N N . THR A 1 173 ? -34.366 -9.411 23.478 1.00 36.25 173 THR A N 1
ATOM 1302 C CA . THR A 1 173 ? -35.683 -9.986 23.791 1.00 36.25 173 THR A CA 1
ATOM 1303 C C . THR A 1 173 ? -36.523 -8.967 24.562 1.00 36.25 173 THR A C 1
ATOM 1305 O O . THR A 1 173 ? -36.609 -9.009 25.786 1.00 36.25 173 THR A O 1
ATOM 1308 N N . GLY A 1 174 ? -37.145 -8.043 23.831 1.00 30.34 174 GLY A N 1
ATOM 1309 C CA . GLY A 1 174 ? -38.234 -7.184 24.293 1.00 30.34 174 GLY A CA 1
ATOM 1310 C C . GLY A 1 174 ? -39.517 -7.581 23.571 1.00 30.34 174 GLY A C 1
ATOM 1311 O O . GLY A 1 174 ? -39.716 -7.262 22.405 1.00 30.34 174 GLY A O 1
ATOM 1312 N N . SER A 1 175 ? -40.358 -8.356 24.248 1.00 32.16 175 SER A N 1
ATOM 1313 C CA . SER A 1 175 ? -41.613 -8.884 23.719 1.00 32.16 175 SER A CA 1
ATOM 1314 C C . SER A 1 175 ? -42.659 -7.783 23.475 1.00 32.16 175 SER A C 1
ATOM 1316 O O . SER A 1 175 ? -42.908 -6.971 24.363 1.00 32.16 175 SER A O 1
ATOM 1318 N N . ARG A 1 176 ? -43.346 -7.923 22.328 1.00 32.41 176 A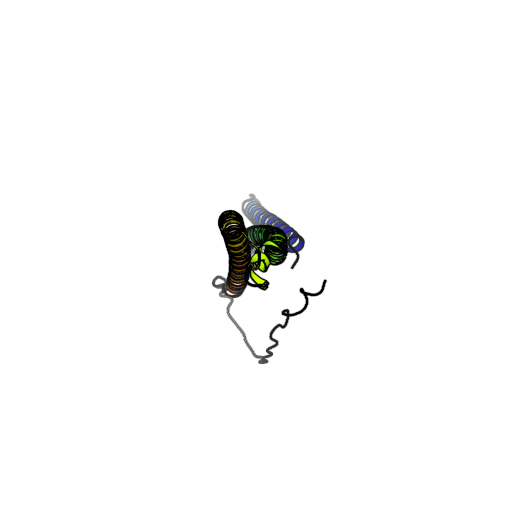RG A N 1
ATOM 1319 C CA . ARG A 1 176 ? -44.722 -7.521 21.956 1.00 32.41 176 ARG A CA 1
ATOM 1320 C C . ARG A 1 176 ? -44.967 -6.269 21.087 1.00 32.41 176 ARG A C 1
ATOM 1322 O O . ARG A 1 176 ? -44.793 -5.134 21.507 1.00 32.41 176 ARG A O 1
ATOM 1329 N N . ASN A 1 177 ? -45.605 -6.597 19.952 1.00 30.14 177 ASN A N 1
ATOM 1330 C CA . ASN A 1 177 ? -46.599 -5.874 19.145 1.00 30.14 177 ASN A CA 1
ATOM 1331 C C . ASN A 1 177 ? -46.140 -5.158 17.857 1.00 30.14 177 ASN A C 1
ATOM 1333 O O . ASN A 1 177 ? -45.828 -3.976 17.825 1.00 30.14 177 ASN A O 1
ATOM 1337 N N . THR A 1 178 ? -46.244 -5.914 16.758 1.00 34.12 178 THR A N 1
ATOM 1338 C CA . THR A 1 178 ? -46.591 -5.493 15.380 1.00 34.12 178 THR A CA 1
ATOM 1339 C C . THR A 1 178 ? -47.981 -4.810 15.338 1.00 34.12 178 THR A C 1
ATOM 1341 O O . THR A 1 178 ? -48.797 -5.162 16.195 1.00 34.12 178 THR A O 1
ATOM 1344 N N . PRO A 1 179 ? -48.325 -3.921 14.365 1.00 42.59 179 PRO A N 1
ATOM 1345 C CA . PRO A 1 179 ? -48.342 -4.278 12.938 1.00 42.59 179 PRO A CA 1
ATOM 1346 C C . PRO A 1 179 ? -47.896 -3.227 11.894 1.00 42.59 179 PRO A C 1
ATOM 1348 O O . PRO A 1 179 ? -48.248 -2.057 11.937 1.00 42.59 179 PRO A O 1
ATOM 1351 N N . THR A 1 180 ? -47.217 -3.768 10.874 1.00 35.38 180 THR A N 1
ATOM 1352 C CA . THR A 1 180 ? -47.428 -3.538 9.431 1.00 35.38 180 THR A CA 1
ATOM 1353 C C . THR A 1 180 ? -47.190 -2.140 8.845 1.00 35.38 180 THR A C 1
ATOM 1355 O O . THR A 1 180 ? -48.093 -1.312 8.809 1.00 35.38 180 THR A O 1
ATOM 1358 N N . GLN A 1 181 ? -46.075 -1.983 8.119 1.00 29.56 181 GLN A N 1
ATOM 1359 C CA . GLN A 1 181 ? -46.169 -1.506 6.734 1.00 29.56 181 GLN A CA 1
ATOM 1360 C C . GLN A 1 181 ? -45.008 -1.989 5.855 1.00 29.56 181 GLN A C 1
ATOM 1362 O O . GLN A 1 181 ? -43.831 -1.785 6.130 1.00 29.56 181 GLN A O 1
ATOM 1367 N N . SER A 1 182 ? -45.404 -2.647 4.772 1.00 33.84 182 SER A N 1
ATOM 1368 C CA . SER A 1 182 ? -44.598 -2.996 3.613 1.00 33.84 182 SER A CA 1
ATOM 1369 C C . SER A 1 182 ? -44.301 -1.742 2.789 1.00 33.84 182 SER A C 1
ATOM 1371 O O . SER A 1 182 ? -45.244 -1.050 2.405 1.00 33.84 182 SER A O 1
ATOM 1373 N N . ARG A 1 183 ? -43.034 -1.500 2.432 1.00 28.25 183 ARG A N 1
ATOM 1374 C CA . ARG A 1 183 ? -42.671 -1.092 1.064 1.00 28.25 183 ARG A CA 1
ATOM 1375 C C . ARG A 1 183 ? -41.174 -1.231 0.801 1.00 28.25 183 ARG A C 1
ATOM 1377 O O . ARG A 1 183 ? -40.339 -0.693 1.516 1.00 28.25 183 ARG A O 1
ATOM 1384 N N . ARG A 1 184 ? -40.881 -1.963 -0.272 1.00 39.12 184 ARG A N 1
ATOM 1385 C CA . ARG A 1 184 ? -39.596 -2.008 -0.969 1.00 39.12 184 ARG A CA 1
ATOM 1386 C C . ARG A 1 184 ? -39.300 -0.661 -1.635 1.00 39.12 184 ARG A C 1
ATOM 1388 O O . ARG A 1 184 ? -40.198 -0.081 -2.241 1.00 39.12 184 ARG A O 1
ATOM 1395 N N . SER A 1 185 ? -38.029 -0.280 -1.610 1.00 29.75 185 SER A N 1
ATOM 1396 C CA . SER A 1 185 ? -37.295 0.419 -2.678 1.00 29.75 185 SER A CA 1
ATOM 1397 C C . SER A 1 185 ? -35.818 0.300 -2.282 1.00 29.75 185 SER A C 1
ATOM 1399 O O . SER A 1 185 ? -35.401 0.896 -1.297 1.00 29.75 185 SER A O 1
ATOM 1401 N N . GLU A 1 186 ? -35.032 -0.638 -2.814 1.00 38.38 186 GLU A N 1
ATOM 1402 C CA . GLU A 1 186 ? -34.430 -0.533 -4.151 1.00 38.38 186 GLU A CA 1
ATOM 1403 C C . GLU A 1 186 ? -34.132 0.919 -4.528 1.00 38.38 186 GLU A C 1
ATOM 1405 O O . GLU A 1 186 ? -34.898 1.562 -5.232 1.00 38.38 186 GLU A O 1
ATOM 1410 N N . THR A 1 187 ? -32.984 1.409 -4.068 1.00 30.91 187 THR A N 1
ATOM 1411 C CA . THR A 1 187 ? -32.134 2.289 -4.875 1.00 30.91 187 THR A CA 1
ATOM 1412 C C . THR A 1 187 ? -30.689 1.903 -4.617 1.00 30.91 187 THR A C 1
ATOM 1414 O O . THR A 1 187 ? -30.072 2.280 -3.624 1.00 30.91 187 THR A O 1
ATOM 1417 N N . SER A 1 188 ? -30.208 1.075 -5.538 1.00 30.59 188 SER A N 1
ATOM 1418 C CA . SER A 1 188 ? -28.810 0.845 -5.853 1.00 30.59 188 SER A CA 1
ATOM 1419 C C . SER A 1 188 ? -28.048 2.171 -5.940 1.00 30.59 188 SER A C 1
ATOM 1421 O O . SER A 1 188 ? -28.515 3.117 -6.575 1.00 30.59 188 SER A O 1
ATOM 1423 N N . CYS A 1 189 ? -26.860 2.222 -5.339 1.00 34.12 189 CYS A N 1
ATOM 1424 C CA . CYS A 1 189 ? -25.861 3.249 -5.627 1.00 34.12 189 CYS A CA 1
ATOM 1425 C C . CYS A 1 189 ? -25.571 3.326 -7.134 1.00 34.12 189 CYS A C 1
ATOM 1427 O O . CYS A 1 189 ? -25.530 2.291 -7.808 1.00 34.12 189 CYS A O 1
ATOM 1429 N N . PRO A 1 190 ? -25.201 4.522 -7.616 1.00 36.97 190 PRO A N 1
ATOM 1430 C CA . PRO A 1 190 ? -24.077 4.625 -8.527 1.00 36.97 190 PRO A CA 1
ATOM 1431 C C . PRO A 1 190 ? -23.141 5.746 -8.054 1.00 36.97 190 PRO A C 1
ATOM 1433 O O . PRO A 1 190 ? -23.320 6.914 -8.383 1.00 36.97 190 PRO A O 1
ATOM 1436 N N . LEU A 1 191 ? -22.113 5.388 -7.285 1.00 31.64 191 LEU A N 1
ATOM 1437 C CA . LEU A 1 191 ? -20.924 6.227 -7.096 1.00 31.64 191 LEU A CA 1
ATOM 1438 C C . LEU A 1 191 ? -19.744 5.508 -7.752 1.00 31.64 191 LEU A C 1
ATOM 1440 O O . LEU A 1 191 ? -18.818 5.037 -7.100 1.00 31.64 191 LEU A O 1
ATOM 1444 N N . SER A 1 192 ? -19.837 5.364 -9.073 1.00 44.75 192 SER A N 1
ATOM 1445 C CA . SER A 1 192 ? -18.816 4.744 -9.922 1.00 44.75 192 SER A CA 1
ATOM 1446 C C . SER A 1 192 ? -18.686 5.533 -11.222 1.00 44.75 192 SER A C 1
ATOM 1448 O O . SER A 1 192 ? -18.929 5.016 -12.301 1.00 44.75 192 SER A O 1
ATOM 1450 N N . ALA A 1 193 ? -18.370 6.819 -11.122 1.00 40.19 193 ALA A N 1
ATOM 1451 C CA . ALA A 1 193 ? -17.842 7.626 -12.219 1.00 40.19 193 ALA A CA 1
ATOM 1452 C C . ALA A 1 193 ? -17.358 8.954 -11.633 1.00 40.19 193 ALA A C 1
ATOM 1454 O O . ALA A 1 193 ? -18.017 9.477 -10.742 1.00 40.19 193 ALA A O 1
ATOM 1455 N N . LEU A 1 194 ? -16.267 9.501 -12.177 1.00 35.56 194 LEU A N 1
ATOM 1456 C CA . LEU A 1 194 ? -15.664 10.816 -11.882 1.00 35.56 194 LEU A CA 1
ATOM 1457 C C . LEU A 1 194 ? -14.454 10.827 -10.943 1.00 35.56 194 LEU A C 1
ATOM 1459 O O . LEU A 1 194 ? -14.414 11.641 -10.037 1.00 35.56 194 LEU A O 1
ATOM 1463 N N . TRP A 1 195 ? -13.424 10.022 -11.212 1.00 33.12 195 TRP A N 1
ATOM 1464 C CA . TRP A 1 195 ? -12.053 10.376 -10.798 1.00 33.12 195 TRP A CA 1
ATOM 1465 C C . TRP A 1 195 ? -11.016 9.920 -11.833 1.00 33.12 195 TRP A C 1
ATOM 1467 O O . TRP A 1 195 ? -10.079 9.219 -11.499 1.00 33.12 195 TRP A O 1
ATOM 1477 N N . TRP A 1 196 ? -11.201 10.292 -13.104 1.00 35.19 196 TRP A N 1
ATOM 1478 C CA . TRP A 1 196 ? -10.141 10.274 -14.129 1.00 35.19 196 TRP A CA 1
ATOM 1479 C C . TRP A 1 196 ? -10.435 11.361 -15.170 1.00 35.19 196 TRP A C 1
ATOM 1481 O O . TRP A 1 196 ? -10.903 11.080 -16.268 1.00 35.19 196 TRP A O 1
ATOM 1491 N N . ALA A 1 197 ? -10.230 12.621 -14.787 1.00 35.00 197 ALA A N 1
ATOM 1492 C CA . ALA A 1 197 ? -10.116 13.745 -15.716 1.00 35.00 197 ALA A CA 1
ATOM 1493 C C . ALA A 1 197 ? -9.439 14.939 -15.024 1.00 35.00 197 ALA A C 1
ATOM 1495 O O . ALA A 1 197 ? -10.095 15.945 -14.750 1.00 35.00 197 ALA A O 1
ATOM 1496 N N . ARG A 1 198 ? -8.140 14.822 -14.728 1.00 33.31 198 ARG A N 1
ATOM 1497 C CA . ARG A 1 198 ? -7.188 15.933 -14.869 1.00 33.31 198 ARG A CA 1
ATOM 1498 C C . ARG A 1 198 ? -5.745 15.482 -14.733 1.00 33.31 198 ARG A C 1
ATOM 1500 O O . ARG A 1 198 ? -5.490 14.654 -13.837 1.00 33.31 198 ARG A O 1
#